Protein AF-A0A4Q2DD01-F1 (afdb_monomer)

Solvent-accessible surface area (backbone atoms only — not comparable to full-atom values): 15348 Å² total; per-residue (Å²): 136,82,86,77,83,77,82,81,76,70,82,73,80,75,72,51,70,68,59,48,51,51,52,50,53,61,71,66,49,63,94,51,50,35,62,52,23,42,52,48,49,70,69,46,59,32,83,89,56,56,48,60,62,42,48,53,54,48,53,51,27,34,36,56,33,57,64,43,78,53,99,66,84,53,74,87,39,23,71,58,52,42,50,53,47,61,70,26,44,53,68,68,44,51,51,53,45,68,67,40,94,73,63,63,84,46,41,66,51,43,50,56,46,38,30,54,51,42,50,50,50,50,54,50,49,51,58,49,58,75,68,49,74,50,73,68,54,50,52,49,52,53,50,54,57,52,56,76,68,56,73,50,74,67,59,49,50,51,32,58,75,68,41,28,9,85,74,79,73,53,65,84,36,52,59,89,71,48,85,82,66,93,58,66,94,85,62,79,79,74,89,64,77,84,76,83,64,83,80,77,62,73,74,50,55,66,54,54,52,51,51,53,51,52,59,52,58,76,73,50,55,73,69,58,47,54,52,51,53,52,53,56,53,53,63,59,55,66,71,71,65,82,79,81,84,86,86,88,79,90,135

Foldseek 3Di:
DDDDDDPPPPVPCPDDPVVVVVVVCVVPPPPCQLVVLVVVLQPAACPPHQLLVSVVSNVVSCCSNVLQVDPPCPPPNFVVSLVSVLVRYDVQLSVVQCPDPDRDDGNVSSSVSSNVSSVVVVVVVVVVVVVDDDPVRVVVVVVVVVVVLDDDPVRVVVCVVVCAESHPRDDNHYVVPDPPDDDPVPDDPPPDPPPPDPPPCPVVVVVVVVVVVVVVLVPDDPVVNVVVVVVVVVVVVVVVPPPPPPDDDDD

Nearest PDB structures (foldseek):
  8rb3-assembly1_A  TM=5.849E-01  e=1.507E-01  Mus musculus
  7r24-assembly1_A  TM=5.173E-01  e=4.917E-01  Rattus norvegicus

Radius of gyration: 37.55 Å; Cα contacts (8 Å, |Δi|>4): 124; chains: 1; bounding box: 100×78×84 Å

Organism: NCBI:txid2316362

Secondary structure (DSSP, 8-state):
-PPPPP----------HHHHHHHHHHHHS-TTHHHHHHHHHHH---TTS-HHHHHHHHHHHHHHTTS---SS--TTTHHHHHHHHHHHS-HHHHHHHHHSSS---SHHHHHHHHHHHHHHHHHHHHHHHHHSPPHHHHHHHHHHHHHHTS--HHHHHHHHHHT--TTTS-SS--TTS-S-----TT--------------THHHHHHHHHHHHHHHHTTS-HHHHHHHHHHHHHHHHTTTSTTS-S--S--

Mean predicted aligned error: 21.29 Å

pLDDT: mean 72.22, std 17.62, range [33.53, 95.44]

Structure (mmCIF, N/CA/C/O backbone):
data_AF-A0A4Q2DD01-F1
#
_entry.id   AF-A0A4Q2DD01-F1
#
loop_
_atom_site.group_PDB
_atom_site.id
_atom_site.type_symbol
_atom_site.label_atom_id
_atom_site.label_alt_id
_atom_site.label_comp_id
_atom_site.label_asym_id
_atom_site.label_entity_id
_atom_site.label_seq_id
_atom_site.pdbx_PDB_ins_code
_atom_site.Cartn_x
_atom_site.Cartn_y
_atom_site.Cartn_z
_atom_site.occupancy
_atom_site.B_iso_or_equiv
_atom_site.auth_seq_id
_atom_site.auth_comp_id
_atom_site.auth_asym_id
_atom_site.auth_atom_id
_atom_site.pdbx_PDB_model_num
ATOM 1 N N . MET A 1 1 ? 67.129 45.740 -13.744 1.00 40.12 1 MET A N 1
ATOM 2 C CA . MET A 1 1 ? 65.860 45.844 -14.494 1.00 40.12 1 MET A CA 1
ATOM 3 C C . MET A 1 1 ? 65.007 44.665 -14.067 1.00 40.12 1 MET A C 1
ATOM 5 O O . MET A 1 1 ? 65.544 43.572 -13.988 1.00 40.12 1 MET A O 1
ATOM 9 N N . LYS A 1 2 ? 63.773 44.909 -13.616 1.00 40.81 2 LYS A N 1
ATOM 10 C CA . LYS A 1 2 ? 62.852 43.861 -13.159 1.00 40.81 2 LYS A CA 1
ATOM 11 C C . LYS A 1 2 ? 62.022 43.438 -14.365 1.00 40.81 2 LYS A C 1
ATOM 13 O O . LYS A 1 2 ? 61.302 44.280 -14.897 1.00 40.81 2 LYS A O 1
ATOM 18 N N . ASP A 1 3 ? 62.143 42.186 -14.781 1.00 46.94 3 ASP A N 1
ATOM 19 C CA . ASP A 1 3 ? 61.326 41.640 -15.859 1.00 46.94 3 ASP A CA 1
ATOM 20 C C . ASP A 1 3 ? 59.901 41.422 -15.344 1.00 46.94 3 ASP A C 1
ATOM 22 O O . ASP A 1 3 ? 59.658 40.693 -14.380 1.00 46.94 3 ASP A O 1
ATOM 26 N N . VAL A 1 4 ? 58.962 42.143 -15.950 1.00 52.38 4 VAL A N 1
ATOM 27 C CA . VAL A 1 4 ? 57.526 42.030 -15.695 1.00 52.38 4 VAL A CA 1
ATOM 28 C C . VAL A 1 4 ? 57.018 40.800 -16.453 1.00 52.38 4 VAL A C 1
ATOM 30 O O . VAL A 1 4 ? 57.232 40.727 -17.664 1.00 52.38 4 VAL A O 1
ATOM 33 N N . PRO A 1 5 ? 56.331 39.843 -15.803 1.00 53.94 5 PRO A N 1
ATOM 34 C CA . PRO A 1 5 ? 55.700 38.748 -16.516 1.00 53.94 5 PRO A CA 1
ATOM 35 C C . PRO A 1 5 ? 54.449 39.277 -17.218 1.00 53.94 5 PRO A C 1
ATOM 37 O O . PRO A 1 5 ? 53.513 39.765 -16.583 1.00 53.94 5 PRO A O 1
ATOM 40 N N . THR A 1 6 ? 54.440 39.200 -18.544 1.00 50.59 6 THR A N 1
ATOM 41 C CA . THR A 1 6 ? 53.264 39.462 -19.372 1.00 50.59 6 THR A CA 1
ATOM 42 C C . THR A 1 6 ? 52.179 38.422 -19.075 1.00 50.59 6 THR A C 1
ATOM 44 O O . THR A 1 6 ? 52.446 37.220 -19.165 1.00 50.59 6 THR A O 1
ATOM 47 N N . PRO A 1 7 ? 50.938 38.829 -18.751 1.00 49.53 7 PRO A N 1
ATOM 48 C CA . PRO A 1 7 ? 49.828 37.896 -18.698 1.00 49.53 7 PRO A CA 1
ATOM 49 C C . PRO A 1 7 ? 49.485 37.493 -20.134 1.00 49.53 7 PRO A C 1
ATOM 51 O O . PRO A 1 7 ? 49.027 38.307 -20.933 1.00 49.53 7 PRO A O 1
ATOM 54 N N . SER A 1 8 ? 49.737 36.229 -20.470 1.00 50.31 8 SER A N 1
ATOM 55 C CA . SER A 1 8 ? 49.194 35.602 -21.672 1.00 50.31 8 SER A CA 1
ATOM 56 C C . SER A 1 8 ? 47.677 35.509 -21.514 1.00 50.31 8 SER A C 1
ATOM 58 O O . SER A 1 8 ? 47.144 34.552 -20.951 1.00 50.31 8 SER A O 1
ATOM 60 N N . THR A 1 9 ? 46.966 36.537 -21.970 1.00 52.41 9 THR A N 1
ATOM 61 C CA . THR A 1 9 ? 45.523 36.500 -22.213 1.00 52.41 9 THR A CA 1
ATOM 62 C C . THR A 1 9 ? 45.280 35.657 -23.460 1.00 52.41 9 THR A C 1
ATOM 64 O O . THR A 1 9 ? 44.975 36.151 -24.542 1.00 52.41 9 THR A O 1
ATOM 67 N N . GLY A 1 10 ? 45.441 34.342 -23.314 1.00 51.84 10 GLY A N 1
ATOM 68 C CA . GLY A 1 10 ? 44.790 33.400 -24.208 1.00 51.84 10 GLY A CA 1
ATOM 69 C C . GLY A 1 10 ? 43.291 33.560 -24.003 1.00 51.84 10 GLY A C 1
ATOM 70 O O . GLY A 1 10 ? 42.765 33.127 -22.978 1.00 51.84 10 GLY A O 1
ATOM 71 N N . THR A 1 11 ? 42.618 34.234 -24.935 1.00 49.59 11 THR A N 1
ATOM 72 C CA . THR A 1 11 ? 41.157 34.316 -24.990 1.00 49.59 11 THR A CA 1
ATOM 73 C C . THR A 1 11 ? 40.627 32.896 -25.125 1.00 49.59 11 THR A C 1
ATOM 75 O O . THR A 1 11 ? 40.602 32.321 -26.210 1.00 49.59 11 THR A O 1
ATOM 78 N N . LYS A 1 12 ? 40.309 32.285 -23.986 1.00 64.50 12 LYS A N 1
ATOM 79 C CA . LYS A 1 12 ? 39.751 30.945 -23.926 1.00 64.50 12 LYS A CA 1
ATOM 80 C C . LYS A 1 12 ? 38.317 31.076 -24.417 1.00 64.50 12 LYS A C 1
ATOM 82 O O . LYS A 1 12 ? 37.496 31.706 -23.758 1.00 64.50 12 LYS A O 1
ATOM 87 N N . ASP A 1 13 ? 38.069 30.580 -25.619 1.00 66.06 13 ASP A N 1
ATOM 88 C CA . ASP A 1 13 ? 36.726 30.460 -26.164 1.00 66.06 13 ASP A CA 1
ATOM 89 C C . ASP A 1 13 ? 35.975 29.429 -25.314 1.00 66.06 13 ASP A C 1
ATOM 91 O O . ASP A 1 13 ? 36.239 28.228 -25.378 1.00 66.06 13 ASP A O 1
ATOM 95 N N . TRP A 1 14 ? 35.113 29.919 -24.423 1.00 60.78 14 TRP A N 1
ATOM 96 C CA . TRP A 1 14 ? 34.296 29.086 -23.540 1.00 60.78 14 TRP A CA 1
ATOM 97 C C . TRP A 1 14 ? 33.064 28.516 -24.261 1.00 60.78 14 TRP A C 1
ATOM 99 O O . TRP A 1 14 ? 32.247 27.846 -23.628 1.00 60.78 14 TRP A O 1
ATOM 109 N N . GLY A 1 15 ? 32.957 28.729 -25.579 1.00 77.50 15 GLY A N 1
ATOM 110 C CA . GLY A 1 15 ? 31.794 28.369 -26.374 1.00 77.50 15 GLY A CA 1
ATOM 111 C C . GLY A 1 15 ? 30.595 29.264 -26.072 1.00 77.50 15 GLY A C 1
ATOM 112 O O . GLY A 1 15 ? 30.681 30.256 -25.342 1.00 77.50 15 GLY A O 1
ATOM 113 N N . THR A 1 16 ? 29.446 28.909 -26.643 1.00 86.06 16 THR A N 1
ATOM 114 C CA . THR A 1 16 ? 28.179 29.561 -26.299 1.00 86.06 16 THR A CA 1
ATOM 115 C C . THR A 1 16 ? 27.610 29.000 -24.999 1.00 86.06 16 THR A C 1
ATOM 117 O O . THR A 1 16 ? 27.887 27.866 -24.605 1.00 86.06 16 THR A O 1
ATOM 120 N N . PHE A 1 17 ? 26.783 29.799 -24.323 1.00 79.25 17 PHE A N 1
ATOM 121 C CA . PHE A 1 17 ? 26.063 29.366 -23.125 1.00 79.25 17 PHE A CA 1
ATOM 122 C C . PHE A 1 17 ? 25.233 28.094 -23.377 1.00 79.25 17 PHE A C 1
ATOM 124 O O . PHE A 1 17 ? 25.190 27.215 -22.520 1.00 79.25 17 PHE A O 1
ATOM 131 N N . ASP A 1 18 ? 24.666 27.950 -24.577 1.00 83.75 18 ASP A N 1
ATOM 132 C CA . ASP A 1 18 ? 23.908 26.762 -24.983 1.00 83.75 18 ASP A CA 1
ATOM 133 C C . ASP A 1 18 ? 24.785 25.500 -25.035 1.00 83.75 18 ASP A C 1
ATOM 135 O O . ASP A 1 18 ? 24.385 24.446 -24.541 1.00 83.75 18 ASP A O 1
ATOM 139 N N . ASP A 1 19 ? 26.018 25.606 -25.544 1.00 84.44 19 ASP A N 1
ATOM 140 C CA . ASP A 1 19 ? 26.980 24.496 -25.549 1.00 84.44 19 ASP A CA 1
ATOM 141 C C . ASP A 1 19 ? 27.422 24.114 -24.131 1.00 84.44 19 ASP A C 1
ATOM 143 O O . ASP A 1 19 ? 27.645 22.936 -23.838 1.00 84.44 19 ASP A O 1
ATOM 147 N N . PHE A 1 20 ? 27.556 25.101 -23.241 1.00 84.38 20 PHE A N 1
ATOM 148 C CA . PHE A 1 20 ? 27.842 24.859 -21.830 1.00 84.38 20 PHE A CA 1
ATOM 149 C C . PHE A 1 20 ? 26.680 24.136 -21.142 1.00 84.38 20 PHE A C 1
ATOM 151 O O . PHE A 1 20 ? 26.910 23.116 -20.493 1.00 84.38 20 PHE A O 1
ATOM 158 N N . MET A 1 21 ? 25.444 24.610 -21.322 1.00 86.06 21 MET A N 1
ATOM 159 C CA . MET A 1 21 ? 24.252 23.979 -20.748 1.00 86.06 21 MET A CA 1
ATOM 160 C C . MET A 1 21 ? 24.063 22.555 -21.268 1.00 86.06 21 MET A C 1
ATOM 162 O O . MET A 1 21 ? 23.814 21.652 -20.475 1.00 86.06 21 MET A O 1
ATOM 166 N N . LYS A 1 22 ? 24.292 22.315 -22.563 1.00 86.31 22 LYS A N 1
ATOM 167 C CA . LYS A 1 22 ? 24.240 20.971 -23.146 1.00 86.31 22 LYS A CA 1
ATOM 168 C C . LYS A 1 22 ? 25.289 20.031 -22.545 1.00 86.31 22 LYS A C 1
ATOM 170 O O . LYS A 1 22 ? 24.965 18.902 -22.189 1.00 86.31 22 LYS A O 1
ATOM 175 N N . LYS A 1 23 ? 26.534 20.495 -22.383 1.00 82.12 23 LYS A N 1
ATOM 176 C CA . LYS A 1 23 ? 27.602 19.718 -21.725 1.00 82.12 23 LYS A CA 1
ATOM 177 C C . LYS A 1 23 ? 27.298 19.453 -20.254 1.00 82.12 23 LYS A C 1
ATOM 179 O O . LYS A 1 23 ? 27.638 18.389 -19.751 1.00 82.12 23 LYS A O 1
ATOM 184 N N . LEU A 1 24 ? 26.680 20.411 -19.567 1.00 83.06 24 LEU A N 1
ATOM 185 C CA . LEU A 1 24 ? 26.274 20.267 -18.174 1.00 83.06 24 LEU A CA 1
ATOM 186 C C . LEU A 1 24 ? 25.142 19.241 -18.045 1.00 83.06 24 LEU A C 1
ATOM 188 O O . LEU A 1 24 ? 25.241 18.331 -17.231 1.00 83.06 24 LEU A O 1
ATOM 192 N N . GLU A 1 25 ? 24.116 19.309 -18.891 1.00 81.94 25 GLU A N 1
ATOM 193 C CA . GLU A 1 25 ? 23.055 18.297 -18.938 1.00 81.94 25 GLU A CA 1
ATOM 194 C C . GLU A 1 25 ? 23.600 16.905 -19.280 1.00 81.94 25 GLU A C 1
ATOM 196 O O . GLU A 1 25 ? 23.230 15.929 -18.635 1.00 81.94 25 GLU A O 1
ATOM 201 N N . GLU A 1 26 ? 24.515 16.791 -20.245 1.00 79.81 26 GLU A N 1
ATOM 202 C CA . GLU A 1 26 ? 25.168 15.520 -20.583 1.00 79.81 26 GLU A CA 1
ATOM 203 C C . GLU A 1 26 ? 26.039 14.978 -19.439 1.00 79.81 26 GLU A C 1
ATOM 205 O O . GLU A 1 26 ? 26.023 13.775 -19.191 1.00 79.81 26 GLU A O 1
ATOM 210 N N . ALA A 1 27 ? 26.760 15.838 -18.714 1.00 77.50 27 ALA A N 1
ATOM 211 C CA . ALA A 1 27 ? 27.616 15.434 -17.597 1.00 77.50 27 ALA A CA 1
ATOM 212 C C . ALA A 1 27 ? 26.830 14.992 -16.351 1.00 77.50 27 ALA A C 1
ATOM 214 O O . ALA A 1 27 ? 27.330 14.177 -15.576 1.00 77.50 27 ALA A O 1
ATOM 215 N N . TYR A 1 28 ? 25.621 15.528 -16.153 1.00 71.62 28 TYR A N 1
ATOM 216 C CA . TYR A 1 28 ? 24.753 15.206 -15.014 1.00 71.62 28 TYR A CA 1
ATOM 217 C C . TYR A 1 28 ? 23.616 14.235 -15.354 1.00 71.62 28 TYR A C 1
ATOM 219 O O . TYR A 1 28 ? 22.850 13.873 -14.458 1.00 71.62 28 TYR A O 1
ATOM 227 N N . LYS A 1 29 ? 23.505 13.765 -16.605 1.00 70.56 29 LYS A N 1
ATOM 228 C CA . LYS A 1 29 ? 22.617 12.646 -16.938 1.00 70.56 29 LYS A CA 1
ATOM 229 C C . LYS A 1 29 ? 23.031 11.432 -16.104 1.00 70.56 29 LYS A C 1
ATOM 231 O O . LYS A 1 29 ? 24.180 10.995 -16.213 1.00 70.56 29 LYS A O 1
ATOM 236 N N . PRO A 1 30 ? 22.134 10.851 -15.288 1.00 64.31 30 PRO A N 1
ATOM 237 C CA . PRO A 1 30 ? 22.427 9.589 -14.637 1.00 64.31 30 PRO A CA 1
ATOM 238 C C . PRO A 1 30 ? 22.690 8.574 -15.749 1.00 64.31 30 PRO A C 1
ATOM 240 O O . PRO A 1 30 ? 21.801 8.298 -16.551 1.00 64.31 30 PRO A O 1
ATOM 243 N N . GLY A 1 31 ? 23.909 8.033 -15.820 1.00 67.81 31 GLY A N 1
ATOM 244 C CA . GLY A 1 31 ? 24.330 7.132 -16.903 1.00 67.81 31 GLY A CA 1
ATOM 245 C C . GLY A 1 31 ? 23.475 5.869 -17.047 1.00 67.81 31 GLY A C 1
ATOM 246 O O . GLY A 1 31 ? 23.653 5.122 -18.002 1.00 67.81 31 GLY A O 1
ATOM 247 N N . ASN A 1 32 ? 22.549 5.634 -16.112 1.00 73.94 32 ASN A N 1
ATOM 248 C CA . ASN A 1 32 ? 21.573 4.566 -16.175 1.00 73.94 32 ASN A CA 1
ATOM 249 C C . ASN A 1 32 ? 20.263 4.923 -15.440 1.00 73.94 32 ASN A C 1
ATOM 251 O O . ASN A 1 32 ? 19.858 4.248 -14.490 1.00 73.94 32 ASN A O 1
ATOM 255 N N . GLU A 1 33 ? 19.641 6.050 -15.801 1.00 78.38 33 GLU A N 1
ATOM 256 C CA . GLU A 1 33 ? 18.373 6.496 -15.197 1.00 78.38 33 GLU A CA 1
ATOM 257 C C . GLU A 1 33 ? 17.265 5.440 -15.346 1.00 78.38 33 GLU A C 1
ATOM 259 O O . GLU A 1 33 ? 16.546 5.168 -14.384 1.00 78.38 33 GLU A O 1
ATOM 264 N N . GLU A 1 34 ? 17.200 4.773 -16.502 1.00 81.12 34 GLU A N 1
ATOM 265 C CA . GLU A 1 34 ? 16.206 3.734 -16.787 1.00 81.12 34 GLU A CA 1
ATOM 266 C C . GLU A 1 34 ? 16.357 2.516 -15.864 1.00 81.12 34 GLU A C 1
ATOM 268 O O . GLU A 1 34 ? 15.382 2.136 -15.206 1.00 81.12 34 GLU A O 1
ATOM 273 N N . ASP A 1 35 ? 17.562 1.942 -15.727 1.00 80.81 35 ASP A N 1
ATOM 274 C CA . ASP A 1 35 ? 17.761 0.801 -14.821 1.00 80.81 35 ASP A CA 1
ATOM 275 C C . ASP A 1 35 ? 17.649 1.218 -13.353 1.00 80.81 35 ASP A C 1
ATOM 277 O O . ASP A 1 35 ? 17.184 0.439 -12.518 1.00 80.81 35 ASP A O 1
ATOM 281 N N . THR A 1 36 ? 18.014 2.459 -13.017 1.00 85.25 36 THR A N 1
ATOM 282 C CA . THR A 1 36 ? 17.829 2.991 -11.660 1.00 85.25 36 THR A CA 1
ATOM 283 C C . THR A 1 36 ? 16.344 3.067 -11.314 1.00 85.25 36 THR A C 1
ATOM 285 O O . THR A 1 36 ? 15.933 2.620 -10.241 1.00 85.25 36 THR A O 1
ATOM 288 N N . SER A 1 37 ? 15.515 3.592 -12.215 1.00 84.94 37 SER A N 1
ATOM 289 C CA . SER A 1 37 ? 14.063 3.628 -12.032 1.00 84.94 37 SER A CA 1
ATOM 290 C C . SER A 1 37 ? 13.436 2.239 -12.080 1.00 84.94 37 SER A C 1
ATOM 292 O O . SER A 1 37 ? 12.498 1.965 -11.330 1.00 84.94 37 SER A O 1
ATOM 294 N N . LEU A 1 38 ? 13.981 1.314 -12.873 1.00 85.50 38 LEU A N 1
ATOM 295 C CA . LEU A 1 38 ? 13.553 -0.081 -12.856 1.00 85.50 38 LEU A CA 1
ATOM 296 C C . LEU A 1 38 ? 13.834 -0.733 -11.495 1.00 85.50 38 LEU A C 1
ATOM 298 O O . LEU A 1 38 ? 12.952 -1.390 -10.939 1.00 85.50 38 LEU A O 1
ATOM 302 N N . ALA A 1 39 ? 15.024 -0.515 -10.932 1.00 87.12 39 ALA A N 1
ATOM 303 C CA . ALA A 1 39 ? 15.397 -1.009 -9.611 1.00 87.12 39 ALA A CA 1
ATOM 304 C C . ALA A 1 39 ? 14.504 -0.408 -8.513 1.00 87.12 39 ALA A C 1
ATOM 306 O O . ALA A 1 39 ? 13.997 -1.140 -7.659 1.00 87.12 39 ALA A O 1
ATOM 307 N N . LYS A 1 40 ? 14.224 0.902 -8.574 1.00 89.62 40 LYS A N 1
ATOM 308 C CA . LYS A 1 40 ? 13.270 1.565 -7.669 1.00 89.62 40 LYS A CA 1
ATOM 309 C C . LYS A 1 40 ? 11.872 0.966 -7.786 1.00 89.62 40 LYS A C 1
ATOM 311 O O . LYS A 1 40 ? 11.262 0.655 -6.765 1.00 89.62 40 LYS A O 1
ATOM 316 N N . LEU A 1 41 ? 11.381 0.737 -9.005 1.00 89.75 41 LEU A N 1
ATOM 317 C CA . LEU A 1 41 ? 10.078 0.115 -9.252 1.00 89.75 41 LEU A CA 1
ATOM 318 C C . LEU A 1 41 ? 9.991 -1.309 -8.678 1.00 89.75 41 LEU A C 1
ATOM 320 O O . LEU A 1 41 ? 8.925 -1.725 -8.228 1.00 89.75 41 LEU A O 1
ATOM 324 N N . GLU A 1 42 ? 11.087 -2.070 -8.684 1.00 88.81 42 GLU A N 1
ATOM 325 C CA . GLU A 1 42 ? 11.134 -3.419 -8.104 1.00 88.81 42 GLU A CA 1
ATOM 326 C C . GLU A 1 42 ? 11.162 -3.436 -6.576 1.00 88.81 42 GLU A C 1
ATOM 328 O O . GLU A 1 42 ? 10.597 -4.347 -5.961 1.00 88.81 42 GLU A O 1
ATOM 333 N N . GLN A 1 43 ? 11.809 -2.441 -5.972 1.00 91.38 43 GLN A N 1
ATOM 334 C CA . GLN A 1 43 ? 11.897 -2.286 -4.522 1.00 91.38 43 GLN A CA 1
ATOM 335 C C . GLN A 1 43 ? 10.655 -1.616 -3.928 1.00 91.38 43 GLN A C 1
ATOM 337 O O . GLN A 1 43 ? 10.374 -1.790 -2.741 1.00 91.38 43 GLN A O 1
ATOM 342 N N . LEU A 1 44 ? 9.891 -0.879 -4.738 1.00 91.75 44 LEU A N 1
ATOM 343 C CA . LEU A 1 44 ? 8.689 -0.186 -4.302 1.00 91.75 44 LEU A CA 1
ATOM 344 C C . LEU A 1 44 ? 7.671 -1.181 -3.724 1.00 91.75 44 LEU A C 1
ATOM 346 O O . LEU A 1 44 ? 7.348 -2.204 -4.328 1.00 91.75 44 LEU A O 1
ATOM 350 N N . GLN A 1 45 ? 7.137 -0.866 -2.547 1.00 93.19 45 GLN A N 1
ATOM 351 C CA . GLN A 1 45 ? 6.082 -1.627 -1.881 1.00 93.19 45 GLN A CA 1
ATOM 352 C C . GLN A 1 45 ? 5.027 -0.652 -1.361 1.00 93.19 45 GLN A C 1
ATOM 354 O O . GLN A 1 45 ? 5.365 0.437 -0.902 1.00 93.19 45 GLN A O 1
ATOM 359 N N . GLN A 1 46 ? 3.752 -1.048 -1.382 1.00 91.94 46 GLN A N 1
ATOM 360 C CA . GLN A 1 46 ? 2.667 -0.199 -0.879 1.00 91.94 46 GLN A CA 1
ATOM 361 C C . GLN A 1 46 ? 2.840 0.123 0.615 1.00 91.94 46 GLN A C 1
ATOM 363 O O . GLN A 1 46 ? 2.524 1.226 1.054 1.00 91.94 46 GLN A O 1
ATOM 368 N N . GLY A 1 47 ? 3.356 -0.822 1.410 1.00 90.50 47 GLY A N 1
ATOM 369 C CA . GLY A 1 47 ? 3.597 -0.609 2.838 1.00 90.50 47 GLY A CA 1
ATOM 370 C C . GLY A 1 47 ? 2.328 -0.157 3.566 1.00 90.50 47 GLY A C 1
ATOM 371 O O . GLY A 1 47 ? 1.304 -0.834 3.495 1.00 90.50 47 GLY A O 1
ATOM 372 N N . ASN A 1 48 ? 2.390 0.994 4.236 1.00 87.81 48 ASN A N 1
ATOM 373 C CA . ASN A 1 48 ? 1.249 1.606 4.927 1.00 87.81 48 ASN A CA 1
ATOM 374 C C . ASN A 1 48 ? 0.510 2.666 4.093 1.00 87.81 48 ASN A C 1
ATOM 376 O O . ASN A 1 48 ? -0.520 3.154 4.548 1.00 87.81 48 ASN A O 1
ATOM 380 N N . LEU A 1 49 ? 0.992 2.993 2.893 1.00 90.50 49 LEU A N 1
ATOM 381 C CA . LEU A 1 49 ? 0.397 4.021 2.035 1.00 90.50 49 LEU A CA 1
ATOM 382 C C . LEU A 1 49 ? -0.971 3.585 1.490 1.00 90.50 49 LEU A C 1
ATOM 384 O O . LEU A 1 49 ? -1.262 2.377 1.383 1.00 90.50 49 LEU A O 1
ATOM 388 N N . ARG A 1 50 ? -1.793 4.571 1.102 1.00 92.62 50 ARG A N 1
ATOM 389 C CA . ARG A 1 50 ? -2.977 4.305 0.273 1.00 92.62 50 ARG A CA 1
ATOM 390 C C . ARG A 1 50 ? -2.546 3.832 -1.110 1.00 92.62 50 ARG A C 1
ATOM 392 O O . ARG A 1 50 ? -1.475 4.184 -1.611 1.00 92.62 50 ARG A O 1
ATOM 399 N N . ALA A 1 51 ? -3.392 3.029 -1.747 1.00 92.69 51 ALA A N 1
ATOM 400 C CA . ALA A 1 51 ? -3.144 2.536 -3.095 1.00 92.69 51 ALA A CA 1
ATOM 401 C C . ALA A 1 51 ? -2.961 3.692 -4.091 1.00 92.69 51 ALA A C 1
ATOM 403 O O . ALA A 1 51 ? -2.091 3.603 -4.949 1.00 92.69 51 ALA A O 1
ATOM 404 N N . SER A 1 52 ? -3.705 4.793 -3.953 1.00 93.25 52 SER A N 1
ATOM 405 C CA . SER A 1 52 ? -3.588 5.979 -4.816 1.00 93.25 52 SER A CA 1
ATOM 406 C C . SER A 1 52 ? -2.196 6.623 -4.769 1.00 93.25 52 SER A C 1
ATOM 408 O O . SER A 1 52 ? -1.594 6.878 -5.815 1.00 93.25 52 SER A O 1
ATOM 410 N N . GLU A 1 53 ? -1.647 6.831 -3.574 1.00 93.06 53 GLU A N 1
ATOM 411 C CA . GLU A 1 53 ? -0.314 7.411 -3.366 1.00 93.06 53 GLU A CA 1
ATOM 412 C C . GLU A 1 53 ? 0.772 6.497 -3.938 1.00 93.06 53 GLU A C 1
ATOM 414 O O . GLU A 1 53 ? 1.597 6.916 -4.752 1.00 93.06 53 GLU A O 1
ATOM 419 N N . PHE A 1 54 ? 0.710 5.213 -3.580 1.00 94.38 54 PHE A N 1
ATOM 420 C CA . PHE A 1 54 ? 1.634 4.194 -4.066 1.00 94.38 54 PHE A CA 1
ATOM 421 C C . PHE A 1 54 ? 1.585 4.031 -5.595 1.00 94.38 54 PHE A C 1
ATOM 423 O O . PHE A 1 54 ? 2.613 3.859 -6.249 1.00 94.38 54 PHE A O 1
ATOM 430 N N . LEU A 1 55 ? 0.400 4.085 -6.201 1.00 92.81 55 LEU A N 1
ATOM 431 C CA . LEU A 1 55 ? 0.253 3.960 -7.651 1.00 92.81 55 LEU A CA 1
ATOM 432 C C . LEU A 1 55 ? 0.764 5.194 -8.388 1.00 92.81 55 LEU A C 1
ATOM 434 O O . LEU A 1 55 ? 1.230 5.075 -9.520 1.00 92.81 55 LEU A O 1
ATOM 438 N N . THR A 1 56 ? 0.713 6.366 -7.757 1.00 91.56 56 THR A N 1
ATOM 439 C CA . THR A 1 56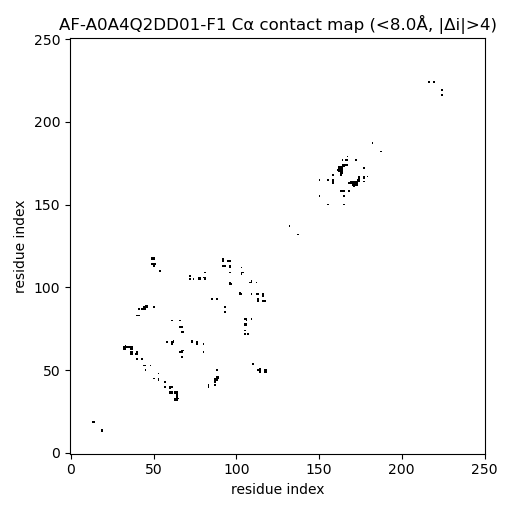 ? 1.260 7.597 -8.333 1.00 91.56 56 THR A CA 1
ATOM 440 C C . THR A 1 56 ? 2.779 7.498 -8.468 1.00 91.56 56 THR A C 1
ATOM 442 O O . THR A 1 56 ? 3.312 7.765 -9.547 1.00 91.56 56 THR A O 1
ATOM 445 N N . THR A 1 57 ? 3.470 7.021 -7.428 1.00 90.94 57 THR A N 1
ATOM 446 C CA . THR A 1 57 ? 4.921 6.778 -7.478 1.00 90.94 57 THR A CA 1
ATOM 447 C C . THR A 1 57 ? 5.270 5.612 -8.403 1.00 90.94 57 THR A C 1
ATOM 449 O O . THR A 1 57 ? 6.159 5.742 -9.240 1.00 90.94 57 THR A O 1
ATOM 452 N N . SER A 1 58 ? 4.505 4.516 -8.359 1.00 90.00 58 SER A N 1
ATOM 453 C CA . SER A 1 58 ? 4.685 3.369 -9.266 1.00 90.00 58 SER A CA 1
ATOM 454 C C . SER A 1 58 ? 4.596 3.770 -10.740 1.00 90.00 58 SER A C 1
ATOM 456 O O . SER A 1 58 ? 5.393 3.319 -11.557 1.00 90.00 58 SER A O 1
ATOM 458 N N . ARG A 1 59 ? 3.624 4.620 -11.099 1.00 90.69 59 ARG A N 1
ATOM 459 C CA . ARG A 1 59 ? 3.451 5.122 -12.470 1.00 90.69 59 ARG A CA 1
ATOM 460 C C . ARG A 1 59 ? 4.605 6.013 -12.906 1.00 90.69 59 ARG A C 1
ATOM 462 O O . ARG A 1 59 ? 4.981 5.961 -14.072 1.00 90.69 59 ARG A O 1
ATOM 469 N N . LEU A 1 60 ? 5.129 6.836 -12.001 1.00 90.06 60 LEU A N 1
ATOM 470 C CA . LEU A 1 60 ? 6.267 7.703 -12.289 1.00 90.06 60 LEU A CA 1
ATOM 471 C C . LEU A 1 60 ? 7.512 6.869 -12.619 1.00 90.06 60 LEU A C 1
ATOM 473 O O . LEU A 1 60 ? 8.070 7.022 -13.701 1.00 90.06 60 LEU A O 1
ATOM 477 N N . GLU A 1 61 ? 7.864 5.921 -11.753 1.00 89.44 61 GLU A N 1
ATOM 478 C CA . GLU A 1 61 ? 9.036 5.057 -11.950 1.00 89.44 61 GLU A CA 1
ATOM 479 C C . GLU A 1 61 ? 8.864 4.119 -13.159 1.00 89.44 61 GLU A C 1
ATOM 481 O O . GLU A 1 61 ? 9.804 3.874 -13.914 1.00 89.44 61 GLU A O 1
ATOM 486 N N . ALA A 1 62 ? 7.643 3.637 -13.423 1.00 88.00 62 ALA A N 1
ATOM 487 C CA . ALA A 1 62 ? 7.345 2.867 -14.633 1.00 88.00 62 ALA A CA 1
ATOM 488 C C . ALA A 1 62 ? 7.553 3.681 -15.924 1.00 88.00 62 ALA A C 1
ATOM 490 O O . ALA A 1 62 ? 7.948 3.115 -16.940 1.00 88.00 62 ALA A O 1
ATOM 491 N N . ARG A 1 63 ? 7.310 4.998 -15.899 1.00 87.19 63 ARG A N 1
ATOM 492 C CA . ARG A 1 63 ? 7.597 5.884 -17.040 1.00 87.19 63 ARG A CA 1
ATOM 493 C C . ARG A 1 63 ? 9.085 6.161 -17.181 1.00 87.19 63 ARG A C 1
ATOM 495 O O . ARG A 1 63 ? 9.598 6.096 -18.289 1.00 87.19 63 ARG A O 1
ATOM 502 N N . GLN A 1 64 ? 9.763 6.445 -16.072 1.00 86.38 64 GLN A N 1
ATOM 503 C CA . GLN A 1 64 ? 11.201 6.736 -16.068 1.00 86.38 64 GLN A CA 1
ATOM 504 C C . GLN A 1 64 ? 12.048 5.521 -16.466 1.00 86.38 64 GLN A C 1
ATOM 506 O O . GLN A 1 64 ? 13.076 5.680 -17.104 1.00 86.38 64 GLN A O 1
ATOM 511 N N . SER A 1 65 ? 11.579 4.307 -16.171 1.00 85.38 65 SER A N 1
ATOM 512 C CA . SER A 1 65 ? 12.197 3.054 -16.638 1.00 85.38 65 SER A CA 1
ATOM 513 C C . SER A 1 65 ? 11.867 2.686 -18.090 1.00 85.38 65 SER A C 1
ATOM 515 O O . SER A 1 65 ? 12.211 1.595 -18.535 1.00 85.38 65 SER A O 1
ATOM 517 N N . GLY A 1 66 ? 11.113 3.518 -18.816 1.00 83.19 66 GLY A N 1
ATOM 518 C CA . GLY A 1 66 ? 10.692 3.237 -20.192 1.00 83.19 66 GLY A CA 1
ATOM 519 C C . GLY A 1 66 ? 9.639 2.128 -20.338 1.00 83.19 66 GLY A C 1
ATOM 520 O O . GLY A 1 66 ? 9.115 1.931 -21.433 1.00 83.19 66 GLY A O 1
ATOM 521 N N . LEU A 1 67 ? 9.263 1.434 -19.252 1.00 82.81 67 LEU A N 1
ATOM 522 C CA . LEU A 1 67 ? 8.262 0.359 -19.274 1.00 82.81 67 LEU A CA 1
ATOM 523 C C . LEU A 1 67 ? 6.844 0.854 -19.576 1.00 82.81 67 LEU A C 1
ATOM 525 O O . LEU A 1 67 ? 6.019 0.069 -20.044 1.00 82.81 67 LEU A O 1
ATOM 529 N N . LEU A 1 68 ? 6.564 2.122 -19.282 1.00 82.06 68 LEU A N 1
ATOM 530 C CA . LEU A 1 68 ? 5.305 2.793 -19.577 1.00 82.06 68 LEU A CA 1
ATOM 531 C C . LEU A 1 68 ? 5.579 3.982 -20.503 1.00 82.06 68 LEU A C 1
ATOM 533 O O . LEU A 1 68 ? 5.840 5.090 -20.034 1.00 82.06 68 LEU A O 1
ATOM 537 N N . THR A 1 69 ? 5.531 3.757 -21.815 1.00 68.62 69 THR A N 1
ATOM 538 C CA . THR A 1 69 ? 5.991 4.732 -22.814 1.00 68.62 69 THR A CA 1
ATOM 539 C C . THR A 1 69 ? 4.876 5.685 -23.276 1.00 68.62 69 THR A C 1
ATOM 541 O O . THR A 1 69 ? 5.159 6.754 -23.815 1.00 68.62 69 THR A O 1
ATOM 544 N N . SER A 1 70 ? 3.596 5.377 -23.014 1.00 59.56 70 SER A N 1
ATOM 545 C CA . SER A 1 70 ? 2.462 6.264 -23.335 1.00 59.56 70 SER A CA 1
ATOM 546 C C . SER A 1 70 ? 1.392 6.341 -22.240 1.00 59.56 70 SER A C 1
ATOM 548 O O . SER A 1 70 ? 1.186 5.420 -21.451 1.00 59.56 70 SER A O 1
ATOM 550 N N . ARG A 1 71 ? 0.650 7.461 -22.225 1.00 54.09 71 ARG A N 1
ATOM 551 C CA . ARG A 1 71 ? -0.581 7.653 -21.432 1.00 54.09 71 ARG A CA 1
ATOM 552 C C . ARG A 1 71 ? -1.727 6.756 -21.920 1.00 54.09 71 ARG A C 1
ATOM 554 O O . ARG A 1 71 ? -2.695 6.569 -21.192 1.00 54.09 71 ARG A O 1
ATOM 561 N N . THR A 1 72 ? -1.626 6.224 -23.138 1.00 47.81 72 THR A N 1
ATOM 562 C CA . THR A 1 72 ? -2.654 5.402 -23.782 1.00 47.81 72 THR A CA 1
ATOM 563 C C . THR A 1 72 ? -2.103 4.017 -24.113 1.00 47.81 72 THR A C 1
ATOM 565 O O . THR A 1 72 ? -1.257 3.901 -24.994 1.00 47.81 72 THR A O 1
ATOM 568 N N . LEU A 1 73 ? -2.624 3.002 -23.411 1.00 52.69 73 LEU A N 1
ATOM 569 C CA . LEU A 1 73 ? -2.601 1.569 -23.754 1.00 52.69 73 LEU A CA 1
ATOM 570 C C . LEU A 1 73 ? -1.296 1.072 -24.388 1.00 52.69 73 LEU A C 1
ATOM 572 O O . LEU A 1 73 ? -1.260 0.652 -25.543 1.00 52.69 73 LEU A O 1
ATOM 576 N N . ASP A 1 74 ? -0.229 1.072 -23.598 1.00 53.12 74 ASP A N 1
ATOM 577 C CA . ASP A 1 74 ? 1.025 0.444 -23.989 1.00 53.12 74 ASP A CA 1
ATOM 578 C C . ASP A 1 74 ? 0.943 -1.074 -23.757 1.00 53.12 74 ASP A C 1
ATOM 580 O O . ASP A 1 74 ? 1.263 -1.610 -22.695 1.00 53.12 74 ASP A O 1
ATOM 584 N N . THR A 1 75 ? 0.409 -1.784 -24.750 1.00 54.91 75 THR A N 1
ATOM 585 C CA . THR A 1 75 ? 0.016 -3.198 -24.610 1.00 54.91 75 THR A CA 1
ATOM 586 C C . THR A 1 75 ? 1.221 -4.146 -24.509 1.00 54.91 75 THR A C 1
ATOM 588 O O . THR A 1 75 ? 1.064 -5.310 -24.135 1.00 54.91 75 THR A O 1
ATOM 591 N N . GLY A 1 76 ? 2.434 -3.675 -24.827 1.00 65.38 76 GLY A N 1
ATOM 592 C CA . GLY A 1 76 ? 3.644 -4.503 -24.852 1.00 65.38 76 GLY A CA 1
ATOM 593 C C . GLY A 1 76 ? 4.107 -4.952 -23.462 1.00 65.38 76 GLY A C 1
ATOM 594 O O . GLY A 1 76 ? 4.455 -6.119 -23.265 1.00 65.38 76 GLY A O 1
ATOM 595 N N . ASN A 1 77 ? 4.044 -4.052 -22.475 1.00 82.62 77 ASN A N 1
ATOM 596 C CA . ASN A 1 77 ? 4.614 -4.273 -21.140 1.00 82.62 77 ASN A CA 1
ATOM 597 C C . ASN A 1 77 ? 3.573 -4.446 -20.027 1.00 82.62 77 ASN A C 1
ATOM 599 O O . ASN A 1 77 ? 3.938 -4.804 -18.902 1.00 82.62 77 ASN A O 1
ATOM 603 N N . ASP A 1 78 ? 2.281 -4.298 -20.334 1.00 84.38 78 ASP A N 1
ATOM 604 C CA . ASP A 1 78 ? 1.169 -4.428 -19.383 1.00 84.38 78 ASP A CA 1
ATOM 605 C C . ASP A 1 78 ? 1.277 -5.680 -18.509 1.00 84.38 78 ASP A C 1
ATOM 607 O O . ASP A 1 78 ? 1.164 -5.628 -17.285 1.00 84.38 78 ASP A O 1
ATOM 611 N N . ARG A 1 79 ? 1.568 -6.838 -19.112 1.00 87.06 79 ARG A N 1
ATOM 612 C CA . ARG A 1 79 ? 1.667 -8.102 -18.368 1.00 87.06 79 ARG A CA 1
ATOM 613 C C . ARG A 1 79 ? 2.814 -8.095 -17.354 1.00 87.06 79 ARG A C 1
ATOM 615 O O . ARG A 1 79 ? 2.709 -8.749 -16.315 1.00 87.06 79 ARG A O 1
ATOM 622 N N . GLN A 1 80 ? 3.916 -7.415 -17.657 1.00 88.38 80 GLN A N 1
ATOM 623 C CA . GLN A 1 80 ? 5.064 -7.298 -16.758 1.00 88.38 80 GLN A CA 1
ATOM 624 C C . GLN A 1 80 ? 4.768 -6.305 -15.633 1.00 88.38 80 GLN A C 1
ATOM 626 O O . GLN A 1 80 ? 4.947 -6.642 -14.462 1.00 88.38 80 GLN A O 1
ATOM 631 N N . LEU A 1 81 ? 4.213 -5.141 -15.979 1.00 89.69 81 LEU A N 1
ATOM 632 C CA . LEU A 1 81 ? 3.798 -4.111 -15.029 1.00 89.69 81 LEU A CA 1
ATOM 633 C C . LEU A 1 81 ? 2.747 -4.637 -14.052 1.00 89.69 81 LEU A C 1
ATOM 635 O O . LEU A 1 81 ? 2.907 -4.512 -12.843 1.00 89.69 81 LEU A O 1
ATOM 639 N N . VAL A 1 82 ? 1.729 -5.343 -14.545 1.00 91.75 82 VAL A N 1
ATOM 640 C CA . VAL A 1 82 ? 0.702 -5.980 -13.712 1.00 91.75 82 VAL A CA 1
ATOM 641 C C . VAL A 1 82 ? 1.307 -7.019 -12.762 1.00 91.75 82 VAL A C 1
ATOM 643 O O . VAL A 1 82 ? 0.859 -7.147 -11.623 1.00 91.75 82 VAL A O 1
ATOM 646 N N . ARG A 1 83 ? 2.320 -7.786 -13.189 1.00 91.81 83 ARG A N 1
ATOM 647 C CA . ARG A 1 83 ? 3.011 -8.738 -12.299 1.00 91.81 83 ARG A CA 1
ATOM 648 C C . ARG A 1 83 ? 3.800 -8.022 -11.206 1.00 91.81 83 ARG A C 1
ATOM 650 O O . ARG A 1 83 ? 3.676 -8.418 -10.048 1.00 91.81 83 ARG A O 1
ATOM 657 N N . LYS A 1 84 ? 4.573 -6.990 -11.560 1.00 91.69 84 LYS A N 1
ATOM 658 C CA . LYS A 1 84 ? 5.326 -6.170 -10.597 1.00 91.69 84 LYS A CA 1
ATOM 659 C C . LYS A 1 84 ? 4.370 -5.510 -9.600 1.00 91.69 84 LYS A C 1
ATOM 661 O O . LYS A 1 84 ? 4.536 -5.666 -8.394 1.00 91.69 84 LYS A O 1
ATOM 666 N N . LEU A 1 85 ? 3.279 -4.931 -10.096 1.00 92.94 85 LEU A N 1
ATOM 667 C CA . LEU A 1 85 ? 2.240 -4.304 -9.287 1.00 92.94 85 LEU A CA 1
ATOM 668 C C . LEU A 1 85 ? 1.607 -5.274 -8.280 1.00 92.94 85 LEU A C 1
ATOM 670 O O . LEU A 1 85 ? 1.508 -4.967 -7.096 1.00 92.94 85 LEU A O 1
ATOM 674 N N . LYS A 1 86 ? 1.224 -6.480 -8.718 1.00 93.31 86 LYS A N 1
ATOM 675 C CA . LYS A 1 86 ? 0.661 -7.515 -7.829 1.00 93.31 86 LYS A CA 1
ATOM 676 C C . LYS A 1 86 ? 1.623 -7.960 -6.733 1.00 93.31 86 LYS A C 1
ATOM 678 O O . LYS A 1 86 ? 1.166 -8.420 -5.691 1.00 93.31 86 LYS A O 1
ATOM 683 N N . LYS A 1 87 ? 2.932 -7.881 -6.980 1.00 93.94 87 LYS A N 1
ATOM 684 C CA . LYS A 1 87 ? 3.962 -8.207 -5.989 1.00 93.94 87 LYS A CA 1
ATOM 685 C C . LYS A 1 87 ? 4.135 -7.080 -4.966 1.00 93.94 87 LYS A C 1
ATOM 687 O O . LYS A 1 87 ? 4.425 -7.381 -3.816 1.00 93.94 87 LYS A O 1
ATOM 692 N N . ALA A 1 88 ? 3.955 -5.829 -5.387 1.00 94.06 88 ALA A N 1
ATOM 693 C CA . ALA A 1 88 ? 4.187 -4.635 -4.576 1.00 94.06 88 ALA A CA 1
ATOM 694 C C . ALA A 1 88 ? 2.960 -4.145 -3.781 1.00 94.06 88 ALA A C 1
ATOM 696 O O . ALA A 1 88 ? 3.113 -3.530 -2.724 1.00 94.06 88 ALA A O 1
ATOM 697 N N . LEU A 1 89 ? 1.743 -4.419 -4.262 1.00 95.38 89 LEU A N 1
ATOM 698 C CA . LEU A 1 89 ? 0.498 -4.095 -3.558 1.00 95.38 89 LEU A CA 1
ATOM 699 C C . LEU A 1 89 ? 0.271 -4.984 -2.326 1.00 95.38 89 LEU A C 1
ATOM 701 O O . LEU A 1 89 ? 0.694 -6.142 -2.262 1.00 95.38 89 LEU A O 1
ATOM 705 N N . LYS A 1 90 ? -0.510 -4.473 -1.367 1.00 95.25 90 LYS A N 1
ATOM 706 C CA . LYS A 1 90 ? -0.998 -5.255 -0.225 1.00 95.25 90 LYS A CA 1
ATOM 707 C C . LYS A 1 90 ? -1.767 -6.487 -0.712 1.00 95.25 90 LYS A C 1
ATOM 709 O O . LYS A 1 90 ? -2.646 -6.416 -1.573 1.00 95.25 90 LYS A O 1
ATOM 714 N N . LYS A 1 91 ? -1.504 -7.633 -0.076 1.00 94.69 91 LYS A N 1
ATOM 715 C CA . LYS A 1 91 ? -2.133 -8.923 -0.421 1.00 94.69 91 LYS A CA 1
ATOM 716 C C . LYS A 1 91 ? -3.666 -8.892 -0.340 1.00 94.69 91 LYS A C 1
ATOM 718 O O . LYS A 1 91 ? -4.317 -9.626 -1.079 1.00 94.69 91 LYS A O 1
ATOM 723 N N . SER A 1 92 ? -4.239 -8.081 0.554 1.00 93.06 92 SER A N 1
ATOM 724 C CA . SER A 1 92 ? -5.691 -7.888 0.677 1.00 93.06 92 SER A CA 1
ATOM 725 C C . SER A 1 92 ? -6.282 -7.239 -0.575 1.00 93.06 92 SER A C 1
ATOM 727 O O . SER A 1 92 ? -7.228 -7.788 -1.135 1.00 93.06 92 SER A O 1
ATOM 729 N N . VAL A 1 93 ? -5.678 -6.146 -1.051 1.00 94.81 93 VAL A N 1
ATOM 730 C CA . VAL A 1 93 ? -6.096 -5.421 -2.261 1.00 94.81 93 VAL A CA 1
ATOM 731 C C . VAL A 1 93 ? -5.995 -6.333 -3.480 1.00 94.81 93 VAL A C 1
ATOM 733 O O . VAL A 1 93 ? -6.971 -6.515 -4.201 1.00 94.81 93 VAL A O 1
ATOM 736 N N . VAL A 1 94 ? -4.857 -7.014 -3.663 1.00 94.94 94 VAL A N 1
ATOM 737 C CA . VAL A 1 94 ? -4.667 -7.946 -4.790 1.00 94.94 94 VAL A CA 1
ATOM 738 C C . VAL A 1 94 ? -5.712 -9.061 -4.779 1.00 94.94 94 VAL A C 1
ATOM 740 O O . VAL A 1 94 ? -6.274 -9.390 -5.823 1.00 94.94 94 VAL A O 1
ATOM 743 N N . ARG A 1 95 ? -5.991 -9.646 -3.607 1.00 95.06 95 ARG A N 1
ATOM 744 C CA . ARG A 1 95 ? -7.003 -10.699 -3.461 1.00 95.06 95 ARG A CA 1
ATOM 745 C C . ARG A 1 95 ? -8.388 -10.198 -3.864 1.00 95.06 95 ARG A C 1
ATOM 747 O O . ARG A 1 95 ? -9.056 -10.880 -4.630 1.00 95.06 95 ARG A O 1
ATOM 754 N N . GLN A 1 96 ? -8.793 -9.036 -3.364 1.00 93.88 96 GLN A N 1
ATOM 755 C CA . GLN A 1 96 ? -10.097 -8.439 -3.653 1.00 93.88 96 GLN A CA 1
ATOM 756 C C . GLN A 1 96 ? -10.256 -8.115 -5.144 1.00 93.88 96 GLN A C 1
ATOM 758 O O . GLN A 1 96 ? -11.234 -8.538 -5.752 1.00 93.88 96 GLN A O 1
ATOM 763 N N . VAL A 1 97 ? -9.254 -7.489 -5.773 1.00 94.44 97 VAL A N 1
ATOM 764 C CA . VAL A 1 97 ? -9.289 -7.189 -7.217 1.00 94.44 97 VAL A CA 1
ATOM 765 C C . VAL A 1 97 ? -9.368 -8.468 -8.063 1.00 94.44 97 VAL A C 1
ATOM 767 O O . VAL A 1 97 ? -10.069 -8.503 -9.070 1.00 94.44 97 VAL A O 1
ATOM 770 N N . MET A 1 98 ? -8.696 -9.553 -7.657 1.00 92.81 98 MET A N 1
ATOM 771 C CA . MET A 1 98 ? -8.802 -10.853 -8.341 1.00 92.81 98 MET A CA 1
ATOM 772 C C . MET A 1 98 ? -10.164 -11.538 -8.173 1.00 92.81 98 MET A C 1
ATOM 774 O O . MET A 1 98 ? -10.485 -12.410 -8.977 1.00 92.81 98 MET A O 1
ATOM 778 N N . MET A 1 99 ? -10.921 -11.200 -7.126 1.00 93.12 99 MET A N 1
ATOM 779 C CA . MET A 1 99 ? -12.253 -11.750 -6.845 1.00 93.12 99 MET A CA 1
ATOM 780 C C . MET A 1 99 ? -13.378 -10.969 -7.537 1.00 93.12 99 MET A C 1
ATOM 782 O O . MET A 1 99 ? -14.530 -11.394 -7.476 1.00 93.12 99 MET A O 1
ATOM 786 N N . LEU A 1 100 ? -13.065 -9.850 -8.201 1.00 91.38 100 LEU A N 1
ATOM 787 C CA . LEU A 1 100 ? -14.041 -9.093 -8.977 1.00 91.38 100 LEU A CA 1
ATOM 788 C C . LEU A 1 100 ? -14.576 -9.925 -10.158 1.00 91.38 100 LEU A C 1
ATOM 790 O O . LEU A 1 100 ? -13.818 -10.679 -10.773 1.00 91.38 100 LEU A O 1
ATOM 794 N N . PRO A 1 101 ? -15.861 -9.757 -10.526 1.00 87.38 101 PRO A N 1
ATOM 795 C CA . PRO A 1 101 ? -16.469 -10.492 -11.637 1.00 87.38 101 PRO A CA 1
ATOM 796 C C . PRO A 1 101 ? -15.799 -10.167 -12.978 1.00 87.38 101 PRO A C 1
ATOM 798 O O . PRO A 1 101 ? -15.625 -11.040 -13.825 1.00 87.38 101 PRO A O 1
ATOM 801 N N . THR A 1 102 ? -15.381 -8.915 -13.160 1.00 89.31 102 THR A N 1
ATOM 802 C CA . THR A 1 102 ? -14.619 -8.452 -14.320 1.00 89.31 102 THR A CA 1
ATOM 803 C C . THR A 1 102 ? -13.152 -8.327 -13.936 1.00 89.31 102 THR A C 1
ATOM 805 O O . THR A 1 102 ? -12.755 -7.376 -13.258 1.00 89.31 102 THR A O 1
ATOM 808 N N . LYS A 1 103 ? -12.336 -9.296 -14.356 1.00 87.75 103 LYS A N 1
ATOM 809 C CA . LYS A 1 103 ? -10.904 -9.292 -14.060 1.00 87.75 103 LYS A CA 1
ATOM 810 C C . LYS A 1 103 ? -10.191 -8.217 -14.894 1.00 87.75 103 LYS A C 1
ATOM 812 O O . LYS A 1 103 ? -10.275 -8.288 -16.119 1.00 87.75 103 LYS A O 1
ATOM 817 N N . PRO A 1 104 ? -9.434 -7.299 -14.266 1.00 88.94 104 PRO A N 1
ATOM 818 C CA . PRO A 1 104 ? -8.702 -6.283 -15.007 1.00 88.94 104 PRO A CA 1
ATOM 819 C C . PRO A 1 104 ? -7.606 -6.922 -15.872 1.00 88.94 104 PRO A C 1
ATOM 821 O O . PRO A 1 104 ? -6.886 -7.827 -15.415 1.00 88.94 104 PRO A O 1
ATOM 824 N N . ALA A 1 105 ? -7.494 -6.471 -17.121 1.00 85.31 105 ALA A N 1
ATOM 825 C CA . ALA A 1 105 ? -6.612 -7.056 -18.130 1.00 85.31 105 ALA A CA 1
ATOM 826 C C . ALA A 1 105 ? -5.299 -6.277 -18.295 1.00 85.31 105 ALA A C 1
ATOM 828 O O . ALA A 1 105 ? -4.232 -6.893 -18.358 1.00 85.31 105 ALA A O 1
ATOM 829 N N . ASN A 1 106 ? -5.371 -4.945 -18.316 1.00 88.75 106 ASN A N 1
ATOM 830 C CA . ASN A 1 106 ? -4.227 -4.049 -18.520 1.00 88.75 106 ASN A CA 1
ATOM 831 C C . ASN A 1 106 ? -3.773 -3.377 -17.213 1.00 88.75 106 ASN A C 1
ATOM 833 O O . ASN A 1 106 ? -4.444 -3.464 -16.180 1.00 88.75 106 ASN A O 1
ATOM 837 N N . PHE A 1 107 ? -2.601 -2.738 -17.243 1.00 89.88 107 PHE A N 1
ATOM 838 C CA . PHE A 1 107 ? -2.034 -2.089 -16.062 1.00 89.88 107 PHE A CA 1
ATOM 839 C C . PHE A 1 107 ? -2.933 -0.972 -15.519 1.00 89.88 107 PHE A C 1
ATOM 841 O O . PHE A 1 107 ? -3.089 -0.855 -14.303 1.00 89.88 107 PHE A O 1
ATOM 848 N N . GLU A 1 108 ? -3.574 -0.199 -16.395 1.00 89.38 108 GLU A N 1
ATOM 849 C CA . GLU A 1 108 ? -4.399 0.943 -15.995 1.00 89.38 108 GLU A CA 1
ATOM 850 C C . GLU A 1 108 ? -5.685 0.510 -15.281 1.00 89.38 108 GLU A C 1
ATOM 852 O O . GLU A 1 108 ? -6.000 1.021 -14.208 1.00 89.38 108 GLU A O 1
ATOM 857 N N . GLU A 1 109 ? -6.384 -0.499 -15.799 1.00 91.50 109 GLU A N 1
ATOM 858 C CA . GLU A 1 109 ? -7.540 -1.100 -15.132 1.00 91.50 109 GLU A CA 1
ATOM 859 C C . GLU A 1 109 ? -7.155 -1.698 -13.775 1.00 91.50 109 GLU A C 1
ATOM 861 O O . GLU A 1 109 ? -7.905 -1.575 -12.805 1.00 91.50 109 GLU A O 1
ATOM 866 N N . TRP A 1 110 ? -5.973 -2.320 -13.684 1.00 93.25 110 TRP A N 1
ATOM 867 C CA . TRP A 1 110 ? -5.433 -2.796 -12.410 1.00 93.25 110 TRP A CA 1
ATOM 868 C C . TRP A 1 110 ? -5.214 -1.651 -11.418 1.00 93.25 110 TRP A C 1
ATOM 870 O O . TRP A 1 110 ? -5.563 -1.808 -10.249 1.00 93.25 110 TRP A O 1
ATOM 880 N N . CYS A 1 111 ? -4.680 -0.513 -11.867 1.00 92.38 111 CYS A N 1
ATOM 881 C CA . CYS A 1 111 ? -4.512 0.673 -11.029 1.00 92.38 111 CYS A CA 1
ATOM 882 C C . CYS A 1 111 ? -5.865 1.178 -10.520 1.00 92.38 111 CYS A C 1
ATOM 884 O O . CYS A 1 111 ? -6.050 1.309 -9.313 1.00 92.38 111 CYS A O 1
ATOM 886 N N . THR A 1 112 ? -6.830 1.396 -11.416 1.00 93.62 112 THR A N 1
ATOM 887 C CA . THR A 1 112 ? -8.157 1.914 -11.053 1.00 93.62 112 THR A CA 1
ATOM 888 C C . THR A 1 112 ? -8.867 0.996 -10.063 1.00 93.62 112 THR A C 1
ATOM 890 O O . THR A 1 112 ? -9.334 1.456 -9.024 1.00 93.62 112 THR A O 1
ATOM 893 N N . LYS A 1 113 ? -8.885 -0.320 -10.316 1.00 94.94 113 LYS A N 1
ATOM 894 C CA . LYS A 1 113 ? -9.531 -1.276 -9.404 1.00 94.94 113 LYS A CA 1
ATOM 895 C C . LYS A 1 113 ? -8.812 -1.425 -8.070 1.00 94.94 113 LYS A C 1
ATOM 897 O O . LYS A 1 113 ? -9.473 -1.636 -7.059 1.00 94.94 113 LYS A O 1
ATOM 902 N N . ALA A 1 114 ? -7.487 -1.302 -8.040 1.00 95.06 114 ALA A N 1
ATOM 903 C CA . ALA A 1 114 ? -6.747 -1.307 -6.784 1.00 95.06 114 ALA A CA 1
ATOM 904 C C . ALA A 1 114 ? -7.075 -0.083 -5.915 1.00 95.06 114 ALA A C 1
ATOM 906 O O . ALA A 1 114 ? -7.210 -0.246 -4.706 1.00 95.06 114 ALA A O 1
ATOM 907 N N . ILE A 1 115 ? -7.245 1.102 -6.518 1.00 95.44 115 ILE A N 1
ATOM 908 C CA . ILE A 1 115 ? -7.669 2.321 -5.807 1.00 95.44 115 ILE A CA 1
ATOM 909 C C . ILE A 1 115 ? -9.077 2.140 -5.243 1.00 95.44 115 ILE A C 1
ATOM 911 O O . ILE A 1 115 ? -9.255 2.268 -4.039 1.00 95.44 115 ILE A O 1
ATOM 915 N N . GLU A 1 116 ? -10.044 1.753 -6.085 1.00 95.00 116 GLU A N 1
ATOM 916 C CA . GLU A 1 116 ? -11.441 1.562 -5.665 1.00 95.00 116 GLU A CA 1
ATOM 917 C C . GLU A 1 116 ? -11.560 0.614 -4.459 1.00 95.00 116 GLU A C 1
ATOM 919 O O . GLU A 1 116 ? -12.264 0.907 -3.499 1.00 95.00 116 GLU A O 1
ATOM 924 N N . VAL A 1 117 ? -10.856 -0.520 -4.490 1.00 94.88 117 VAL A N 1
ATOM 925 C CA . VAL A 1 117 ? -10.893 -1.522 -3.414 1.00 94.88 117 VAL A CA 1
ATOM 926 C C . VAL A 1 117 ? -10.250 -1.016 -2.121 1.00 94.88 117 VAL A C 1
ATOM 928 O O . VAL A 1 117 ? -10.743 -1.313 -1.032 1.00 94.88 117 VAL A O 1
ATOM 931 N N . ASP A 1 118 ? -9.123 -0.311 -2.220 1.00 95.00 118 ASP A N 1
ATOM 932 C CA . ASP A 1 118 ? -8.421 0.227 -1.051 1.00 95.00 118 ASP A CA 1
ATOM 933 C C . ASP A 1 118 ? -9.241 1.352 -0.403 1.00 95.00 118 ASP A C 1
ATOM 935 O O . ASP A 1 118 ? -9.416 1.361 0.815 1.00 95.00 118 ASP A O 1
ATOM 939 N N . ASP A 1 119 ? -9.840 2.228 -1.215 1.00 93.56 119 ASP A N 1
ATOM 940 C CA . ASP A 1 119 ? -10.730 3.288 -0.743 1.00 93.56 119 ASP A CA 1
ATOM 941 C C . ASP A 1 119 ? -11.991 2.710 -0.088 1.00 93.56 119 ASP A C 1
ATOM 943 O O . ASP A 1 119 ? -12.305 3.091 1.036 1.00 93.56 119 ASP A O 1
ATOM 947 N N . GLN A 1 120 ? -12.638 1.707 -0.693 1.00 93.19 120 GLN A N 1
ATOM 948 C CA . GLN A 1 120 ? -13.778 1.004 -0.084 1.00 93.19 120 GLN A CA 1
ATOM 949 C C . GLN A 1 120 ? -13.429 0.363 1.262 1.00 93.19 120 GLN A C 1
ATOM 951 O O . GLN A 1 120 ? -14.240 0.366 2.190 1.00 93.19 120 GLN A O 1
ATOM 956 N N . TYR A 1 121 ? -12.229 -0.209 1.392 1.00 92.12 121 TYR A N 1
ATOM 957 C CA . TYR A 1 121 ? -11.769 -0.754 2.666 1.00 92.12 121 TYR A CA 1
ATOM 958 C C . TYR A 1 121 ? -11.638 0.344 3.724 1.00 92.12 121 TYR A C 1
ATOM 960 O O . TYR A 1 121 ? -12.069 0.146 4.861 1.00 92.12 121 TYR A O 1
ATOM 968 N N . HIS A 1 122 ? -11.059 1.487 3.357 1.00 89.62 122 HIS A N 1
ATOM 969 C CA . HIS A 1 122 ? -10.912 2.618 4.263 1.00 89.62 122 HIS A CA 1
ATOM 970 C C . HIS A 1 122 ? -12.268 3.223 4.642 1.00 89.62 122 HIS A C 1
ATOM 972 O O . HIS A 1 122 ? -12.529 3.356 5.829 1.00 89.62 122 HIS A O 1
ATOM 978 N N . GLU A 1 123 ? -13.172 3.448 3.688 1.00 90.81 123 GLU A N 1
ATOM 979 C CA . GLU A 1 123 ? -14.544 3.912 3.949 1.00 90.81 123 GLU A CA 1
ATOM 980 C C . GLU A 1 123 ? -15.309 2.962 4.884 1.00 90.81 123 GLU A C 1
ATOM 982 O O . GLU A 1 123 ? -15.946 3.385 5.851 1.00 90.81 123 GLU A O 1
ATOM 987 N N . MET A 1 124 ? -15.210 1.650 4.642 1.00 90.81 124 MET A N 1
ATOM 988 C CA . MET A 1 124 ? -15.800 0.643 5.520 1.00 90.81 124 MET A CA 1
ATOM 989 C C . MET A 1 124 ? -15.203 0.729 6.930 1.00 90.81 124 MET A C 1
ATOM 991 O O . MET A 1 124 ? -15.948 0.713 7.910 1.00 90.81 124 MET A O 1
ATOM 995 N N . MET A 1 125 ? -13.879 0.822 7.059 1.00 86.62 125 MET A N 1
ATOM 996 C CA . MET A 1 125 ? -13.230 0.920 8.368 1.00 86.62 125 MET A CA 1
ATOM 997 C C . MET A 1 125 ? -13.573 2.221 9.094 1.00 86.62 125 MET A C 1
ATOM 999 O O . MET A 1 125 ? -13.827 2.180 10.298 1.00 86.62 125 MET A O 1
ATOM 1003 N N . ASP A 1 126 ? -13.667 3.340 8.387 1.00 87.25 126 ASP A N 1
ATOM 1004 C CA . ASP A 1 126 ? -14.069 4.628 8.949 1.00 87.25 126 ASP A CA 1
ATOM 1005 C C . ASP A 1 126 ? -15.508 4.530 9.493 1.00 87.25 126 ASP A C 1
ATOM 1007 O O . ASP A 1 126 ? -15.749 4.814 10.666 1.00 87.25 126 ASP A O 1
ATOM 1011 N N . SER A 1 127 ? -16.438 3.936 8.734 1.00 83.62 127 SER A N 1
ATOM 1012 C CA . SER A 1 127 ? -17.822 3.724 9.198 1.00 83.62 127 SER A CA 1
ATOM 1013 C C . SER A 1 127 ? -17.939 2.791 10.419 1.00 83.62 127 SER A C 1
ATOM 1015 O O . SER A 1 127 ? -18.763 3.013 11.314 1.00 83.62 127 SER A O 1
ATOM 1017 N N . ILE A 1 128 ? -17.102 1.748 10.501 1.00 82.38 128 ILE A N 1
ATOM 1018 C CA . ILE A 1 128 ? -17.076 0.806 11.633 1.00 82.38 128 ILE A CA 1
ATOM 1019 C C . ILE A 1 128 ? -16.450 1.461 12.866 1.00 82.38 128 ILE A C 1
ATOM 1021 O O . ILE A 1 128 ? -16.900 1.227 13.988 1.00 82.38 128 ILE A O 1
ATOM 1025 N N . THR A 1 129 ? -15.397 2.256 12.687 1.00 75.00 129 THR A N 1
ATOM 1026 C CA . THR A 1 129 ? -14.698 2.904 13.803 1.00 75.00 129 THR A CA 1
ATOM 1027 C C . THR A 1 129 ? -15.513 4.045 14.404 1.00 75.00 129 THR A C 1
ATOM 1029 O O . THR A 1 129 ? -15.512 4.185 15.625 1.00 75.00 129 THR A O 1
ATOM 1032 N N . GLU A 1 130 ? -16.292 4.774 13.600 1.00 68.31 130 GLU A N 1
ATOM 1033 C CA . GLU A 1 130 ? -17.266 5.759 14.091 1.00 68.31 130 GLU A CA 1
ATOM 1034 C C . GLU A 1 130 ? -18.381 5.122 14.936 1.00 68.31 130 GLU A C 1
ATOM 1036 O O . GLU A 1 130 ? -18.852 5.709 15.912 1.00 68.31 130 GLU A O 1
ATOM 1041 N N . THR A 1 131 ? -18.796 3.900 14.595 1.00 61.94 131 THR A N 1
ATOM 1042 C CA . THR A 1 131 ? -19.896 3.196 15.274 1.00 61.94 131 THR A CA 1
ATOM 1043 C C . THR A 1 131 ? -19.446 2.269 16.408 1.00 61.94 131 THR A C 1
ATOM 1045 O O . THR A 1 131 ? -20.276 1.836 17.216 1.00 61.94 131 THR A O 1
ATOM 1048 N N . GLN A 1 132 ? -18.148 1.973 16.529 1.00 63.00 132 GLN A N 1
ATOM 1049 C CA . GLN A 1 132 ? -17.613 1.143 17.608 1.00 63.00 132 GLN A CA 1
ATOM 1050 C C . GLN A 1 132 ? -17.610 1.913 18.940 1.00 63.00 132 GLN A C 1
ATOM 1052 O O . GLN A 1 132 ? -16.916 2.923 19.081 1.00 63.00 132 GLN A O 1
ATOM 1057 N N . PRO A 1 133 ? -18.330 1.432 19.974 1.00 63.09 133 PRO A N 1
ATOM 1058 C CA . PRO A 1 133 ? -18.259 2.043 21.290 1.00 63.09 133 PRO A CA 1
ATOM 1059 C C . PRO A 1 133 ? -16.828 1.930 21.810 1.00 63.09 133 PRO A C 1
ATOM 1061 O O . PRO A 1 133 ? -16.246 0.845 21.855 1.00 63.09 133 PRO A O 1
ATOM 1064 N N . THR A 1 134 ? -16.256 3.057 22.227 1.00 71.56 134 THR A N 1
ATOM 1065 C CA . THR A 1 134 ? -14.883 3.077 22.734 1.00 71.56 134 THR A CA 1
ATOM 1066 C C . THR A 1 134 ? -14.732 2.141 23.936 1.00 71.56 134 THR A C 1
ATOM 1068 O O . THR A 1 134 ? -15.688 1.860 24.666 1.00 71.56 134 THR A O 1
ATOM 1071 N N . LYS A 1 135 ? -13.504 1.680 24.207 1.00 71.88 135 LYS A N 1
ATOM 1072 C CA . LYS A 1 135 ? -13.195 0.818 25.366 1.00 71.88 135 LYS A CA 1
ATOM 1073 C C . LYS A 1 135 ? -13.767 1.371 26.680 1.00 71.88 135 LYS A C 1
ATOM 1075 O O . LYS A 1 135 ? -14.264 0.608 27.502 1.00 71.88 135 LYS A O 1
ATOM 1080 N N . ALA A 1 136 ? -13.754 2.695 26.842 1.00 70.25 136 ALA A N 1
ATOM 1081 C CA . ALA A 1 136 ? -14.334 3.390 27.988 1.00 70.25 136 ALA A CA 1
ATOM 1082 C C . ALA A 1 136 ? -15.870 3.279 28.044 1.00 70.25 136 ALA A C 1
ATOM 1084 O O . ALA A 1 136 ? -16.433 3.072 29.120 1.00 70.25 136 ALA A O 1
ATOM 1085 N N . GLN A 1 137 ? -16.559 3.363 26.902 1.00 70.25 137 GLN A N 1
ATOM 1086 C CA . GLN A 1 137 ? -18.010 3.165 26.822 1.00 70.25 137 GLN A CA 1
ATOM 1087 C C . GLN A 1 137 ? -18.398 1.710 27.115 1.00 70.25 137 GLN A C 1
ATOM 1089 O O . GLN A 1 137 ? -19.372 1.469 27.829 1.00 70.25 137 GLN A O 1
ATOM 1094 N N . ILE A 1 138 ? -17.618 0.739 26.628 1.00 71.56 138 ILE A N 1
ATOM 1095 C CA . ILE A 1 138 ? -17.825 -0.689 26.917 1.00 71.56 138 ILE A CA 1
ATOM 1096 C C . ILE A 1 138 ? -17.629 -0.970 28.414 1.00 71.56 138 ILE A C 1
ATOM 1098 O O . ILE A 1 138 ? -18.480 -1.604 29.035 1.00 71.56 138 ILE A O 1
ATOM 1102 N N . ASP A 1 139 ? -16.557 -0.453 29.018 1.00 70.19 139 ASP A N 1
ATOM 1103 C CA . ASP A 1 139 ? -16.266 -0.604 30.450 1.00 70.19 139 ASP A CA 1
ATOM 1104 C C . ASP A 1 139 ? -17.329 0.085 31.329 1.00 70.19 139 ASP A C 1
ATOM 1106 O O . ASP A 1 139 ? -17.760 -0.452 32.349 1.00 70.19 139 ASP A O 1
ATOM 1110 N N . THR A 1 140 ? -17.852 1.233 30.890 1.00 70.25 140 THR A N 1
ATOM 1111 C CA . THR A 1 140 ? -18.967 1.923 31.561 1.00 70.25 140 THR A CA 1
ATOM 1112 C C . THR A 1 140 ? -20.266 1.122 31.476 1.00 70.25 140 THR A C 1
ATOM 1114 O O . THR A 1 140 ? -20.942 0.949 32.492 1.00 70.25 140 THR A O 1
ATOM 1117 N N . ARG A 1 141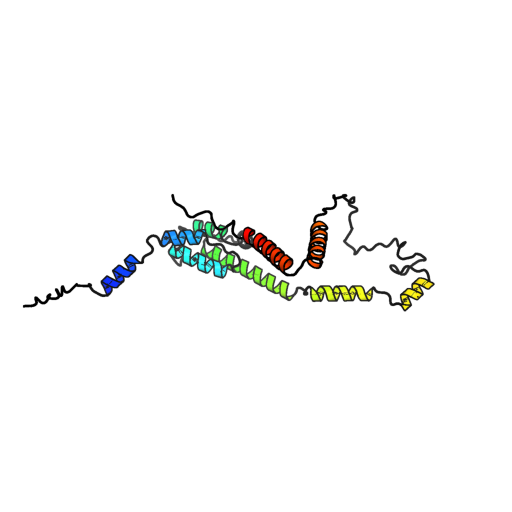 ? -20.598 0.559 30.305 1.00 65.69 141 ARG A N 1
ATOM 1118 C CA . ARG A 1 141 ? -21.764 -0.327 30.139 1.00 65.69 141 ARG A CA 1
ATOM 1119 C C . ARG A 1 141 ? -21.631 -1.595 30.987 1.00 65.69 141 ARG A C 1
ATOM 1121 O O . ARG A 1 141 ? -22.582 -1.970 31.666 1.00 65.69 141 ARG A O 1
ATOM 1128 N N . LEU A 1 142 ? -20.454 -2.220 31.019 1.00 64.06 142 LEU A N 1
ATOM 1129 C CA . LEU A 1 142 ? -20.181 -3.389 31.862 1.00 64.06 142 LEU A CA 1
ATOM 1130 C C . LEU A 1 142 ? -20.284 -3.056 33.354 1.00 64.06 142 LEU A C 1
ATOM 1132 O O . LEU A 1 142 ? -20.910 -3.806 34.103 1.00 64.06 142 LEU A O 1
ATOM 1136 N N . ARG A 1 143 ? -19.742 -1.913 33.794 1.00 59.06 143 ARG A N 1
ATOM 1137 C CA . ARG A 1 143 ? -19.905 -1.437 35.176 1.00 59.06 143 ARG A CA 1
ATOM 1138 C C . ARG A 1 143 ? -21.372 -1.208 35.530 1.00 59.06 143 ARG A C 1
ATOM 1140 O O . ARG A 1 143 ? -21.778 -1.640 36.604 1.00 59.06 143 ARG A O 1
ATOM 1147 N N . ALA A 1 144 ? -22.160 -0.607 34.638 1.00 56.00 144 ALA A N 1
ATOM 1148 C CA . ALA A 1 144 ? -23.590 -0.377 34.845 1.00 56.00 144 ALA A CA 1
ATOM 1149 C C . ALA A 1 144 ? -24.393 -1.689 34.966 1.00 56.00 144 ALA A C 1
ATOM 1151 O O . ALA A 1 144 ? -25.247 -1.822 35.838 1.00 56.00 144 ALA A O 1
ATOM 1152 N N . VAL A 1 145 ? -24.077 -2.703 34.156 1.00 58.56 145 VAL A N 1
ATOM 1153 C CA . VAL A 1 145 ? -24.702 -4.034 34.272 1.00 58.56 145 VAL A CA 1
ATOM 1154 C C . VAL A 1 145 ? -24.320 -4.712 35.596 1.00 58.56 145 VAL A C 1
ATOM 1156 O O . VAL A 1 145 ? -25.171 -5.287 36.274 1.00 58.56 145 VAL A O 1
ATOM 1159 N N . VAL A 1 146 ? -23.055 -4.602 36.018 1.00 58.06 146 VAL A N 1
ATOM 1160 C CA . VAL A 1 146 ? -22.569 -5.193 37.277 1.00 58.06 146 VAL A CA 1
ATOM 1161 C C . VAL A 1 146 ? -23.165 -4.498 38.509 1.00 58.06 146 VAL A C 1
ATOM 1163 O O . VAL A 1 146 ? -23.457 -5.173 39.503 1.00 58.06 146 VAL A O 1
ATOM 1166 N N . THR A 1 147 ? -23.381 -3.179 38.480 1.00 53.09 147 THR A N 1
ATOM 1167 C CA . THR A 1 147 ? -24.013 -2.456 39.597 1.00 53.09 147 THR A CA 1
ATOM 1168 C C . THR A 1 147 ? -25.485 -2.824 39.766 1.00 53.09 147 THR A C 1
ATOM 1170 O O . THR A 1 147 ? -25.907 -2.984 40.908 1.00 53.09 147 THR A O 1
ATOM 1173 N N . MET A 1 148 ? -26.233 -3.099 38.688 1.00 47.59 148 MET A N 1
ATOM 1174 C CA . MET A 1 148 ? -27.616 -3.601 38.786 1.00 47.59 148 MET A CA 1
ATOM 1175 C C . MET A 1 148 ? -27.727 -5.004 39.419 1.00 47.59 148 MET A C 1
ATOM 1177 O O . MET A 1 148 ? -28.779 -5.368 39.941 1.00 47.59 148 MET A O 1
ATOM 1181 N N . THR A 1 149 ? -26.643 -5.789 39.440 1.00 56.50 149 THR A N 1
ATOM 1182 C CA . THR A 1 149 ? -26.586 -7.100 40.121 1.00 56.50 149 THR A CA 1
ATOM 1183 C C . THR A 1 149 ? -26.081 -7.067 41.567 1.00 56.50 149 THR A C 1
ATOM 1185 O O . THR A 1 149 ? -26.159 -8.086 42.261 1.00 56.50 149 THR A O 1
ATOM 1188 N N . LYS A 1 150 ? -25.551 -5.941 42.063 1.00 61.41 150 LYS A N 1
ATOM 1189 C CA . LYS A 1 150 ? -25.074 -5.856 43.452 1.00 61.41 150 LYS A CA 1
ATOM 1190 C C . LYS A 1 150 ? -26.262 -5.620 44.387 1.00 61.41 150 LYS A C 1
ATOM 1192 O O . LYS A 1 150 ? -26.802 -4.524 44.436 1.00 61.41 150 LYS A O 1
ATOM 1197 N N . LEU A 1 151 ? -26.635 -6.650 45.152 1.00 64.25 151 LEU A N 1
ATOM 1198 C CA . LEU A 1 151 ? -27.596 -6.522 46.253 1.00 64.25 151 LEU A CA 1
ATOM 1199 C C . LEU A 1 151 ? -27.205 -5.373 47.188 1.00 64.25 151 LEU A C 1
ATOM 1201 O O . LEU A 1 151 ? -26.042 -5.280 47.601 1.00 64.25 151 LEU A O 1
ATOM 1205 N N . THR A 1 152 ? -28.188 -4.565 47.578 1.00 74.12 152 THR A N 1
ATOM 1206 C CA . THR A 1 152 ? -28.004 -3.568 48.637 1.00 74.12 152 THR A CA 1
ATOM 1207 C C . THR A 1 152 ? -27.692 -4.261 49.971 1.00 74.12 152 THR A C 1
ATOM 1209 O O . THR A 1 152 ? -27.987 -5.442 50.176 1.00 74.12 152 THR A O 1
ATOM 1212 N N . THR A 1 153 ? -27.058 -3.553 50.909 1.00 72.94 153 THR A N 1
ATOM 1213 C CA . THR A 1 153 ? -26.685 -4.119 52.221 1.00 72.94 153 THR A CA 1
ATOM 1214 C C . THR A 1 153 ? -27.898 -4.609 53.014 1.00 72.94 153 THR A C 1
ATOM 1216 O O . THR A 1 153 ? -27.817 -5.669 53.632 1.00 72.94 153 THR A O 1
ATOM 1219 N N . LYS A 1 154 ? -29.030 -3.899 52.922 1.00 75.19 154 LYS A N 1
ATOM 1220 C CA . LYS A 1 154 ? -30.306 -4.282 53.546 1.00 75.19 154 LYS A CA 1
ATOM 1221 C C . LYS A 1 154 ? -30.873 -5.569 52.948 1.00 75.19 154 LYS A C 1
ATOM 1223 O O . LYS A 1 154 ? -31.128 -6.519 53.681 1.00 75.19 154 LYS A O 1
ATOM 1228 N N . GLU A 1 155 ? -30.955 -5.660 51.620 1.00 73.31 155 GLU A N 1
ATOM 1229 C CA . GLU A 1 155 ? -31.402 -6.887 50.946 1.00 73.31 155 GLU A CA 1
ATOM 1230 C C . GLU A 1 155 ? -30.476 -8.071 51.254 1.00 73.31 155 GLU A C 1
ATOM 1232 O O . GLU A 1 155 ? -30.932 -9.200 51.425 1.00 73.31 155 GLU A O 1
ATOM 1237 N N . ARG A 1 156 ? -29.161 -7.832 51.364 1.00 76.88 156 ARG A N 1
ATOM 1238 C CA . ARG A 1 156 ? -28.193 -8.877 51.723 1.00 76.88 156 ARG A CA 1
ATOM 1239 C C . ARG A 1 156 ? -28.438 -9.391 53.139 1.00 76.88 156 ARG A C 1
ATOM 1241 O O . ARG A 1 156 ? -28.305 -10.586 53.386 1.00 76.88 156 ARG A O 1
ATOM 1248 N N . GLU A 1 157 ? -28.778 -8.521 54.078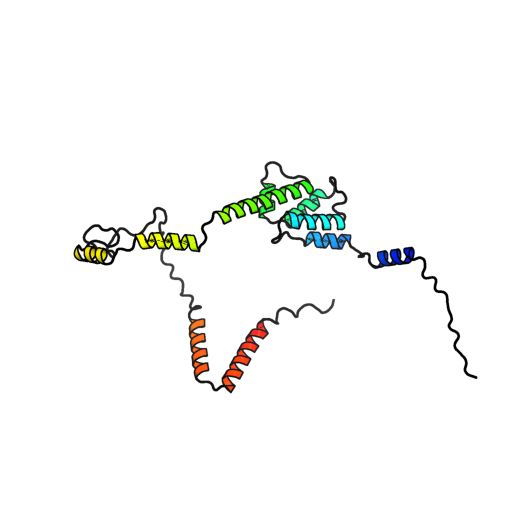 1.00 79.12 157 GLU A N 1
ATOM 1249 C CA . GLU A 1 157 ? -29.074 -8.946 55.441 1.00 79.12 157 GLU A CA 1
ATOM 1250 C C . GLU A 1 157 ? -30.415 -9.681 55.538 1.00 79.12 157 GLU A C 1
ATOM 1252 O O . GLU A 1 157 ? -30.503 -10.700 56.220 1.00 79.12 157 GLU A O 1
ATOM 1257 N N . GLU A 1 158 ? -31.429 -9.251 54.790 1.00 82.00 158 GLU A N 1
ATOM 1258 C CA . GLU A 1 158 ? -32.712 -9.953 54.708 1.00 82.00 158 GLU A CA 1
ATOM 1259 C C . GLU A 1 158 ? -32.589 -11.342 54.078 1.00 82.00 158 GLU A C 1
ATOM 1261 O O . GLU A 1 158 ? -33.146 -12.303 54.609 1.00 82.00 158 GLU A O 1
ATOM 1266 N N . LEU A 1 159 ? -31.831 -11.484 52.985 1.00 80.00 159 LEU A N 1
ATOM 1267 C CA . LEU A 1 159 ? -31.567 -12.796 52.388 1.00 80.00 159 LEU A CA 1
ATOM 1268 C C . LEU A 1 159 ? -30.738 -13.687 53.321 1.00 80.00 159 LEU A C 1
ATOM 1270 O O . LEU A 1 159 ? -30.985 -14.892 53.376 1.00 80.00 159 LEU A O 1
ATOM 1274 N N . ARG A 1 160 ? -29.821 -13.106 54.113 1.00 79.00 160 ARG A N 1
ATOM 1275 C CA . ARG A 1 160 ? -29.078 -13.833 55.156 1.00 79.00 160 ARG A CA 1
ATOM 1276 C C . ARG A 1 160 ? -30.012 -14.331 56.261 1.00 79.00 160 ARG A C 1
ATOM 1278 O O . ARG A 1 160 ? -29.923 -15.496 56.628 1.00 79.00 160 ARG A O 1
ATOM 1285 N N . LYS A 1 161 ? -30.927 -13.483 56.749 1.00 83.12 161 LYS A N 1
ATOM 1286 C CA . LYS A 1 161 ? -31.928 -13.840 57.774 1.00 83.12 161 LYS A CA 1
ATOM 1287 C C . LYS A 1 161 ? -32.904 -14.907 57.278 1.00 83.12 161 LYS A C 1
ATOM 1289 O O . LYS A 1 161 ? -33.259 -15.807 58.028 1.00 83.12 161 LYS A O 1
ATOM 1294 N N . LYS A 1 162 ? -33.311 -14.830 56.008 1.00 81.31 162 LYS A N 1
ATOM 1295 C CA . LYS A 1 162 ? -34.223 -15.797 55.377 1.00 81.31 162 LYS A CA 1
ATOM 1296 C C . LYS A 1 162 ? -33.519 -17.092 54.934 1.00 81.31 162 LYS A C 1
AT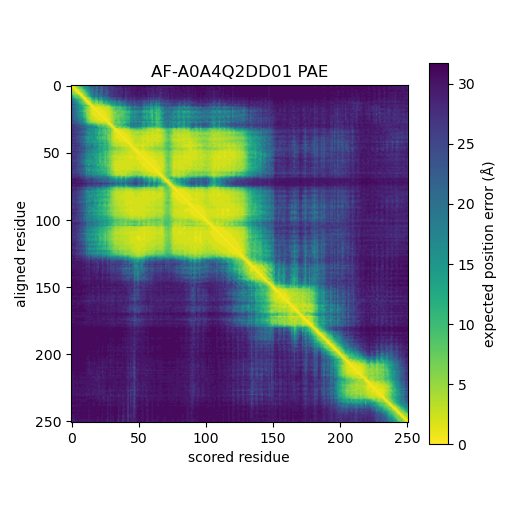OM 1298 O O . LYS A 1 162 ? -34.201 -18.045 54.568 1.00 81.31 162 LYS A O 1
ATOM 1303 N N . GLY A 1 163 ? -32.182 -17.141 54.964 1.00 77.81 163 GLY A N 1
ATOM 1304 C CA . GLY A 1 163 ? -31.394 -18.302 54.538 1.00 77.81 163 GLY A CA 1
ATOM 1305 C C . GLY A 1 163 ? -31.481 -18.588 53.036 1.00 77.81 163 GLY A C 1
ATOM 1306 O O . GLY A 1 163 ? -31.381 -19.741 52.627 1.00 77.81 163 GLY A O 1
ATOM 1307 N N . ILE A 1 164 ? -31.711 -17.552 52.222 1.00 83.00 164 ILE A N 1
ATOM 1308 C CA . ILE A 1 164 ? -31.944 -17.668 50.779 1.00 83.00 164 ILE A CA 1
ATOM 1309 C C . ILE A 1 164 ? -30.666 -17.333 50.004 1.00 83.00 164 ILE A C 1
ATOM 1311 O O . ILE A 1 164 ? -29.907 -16.434 50.367 1.00 83.00 164 ILE A O 1
ATOM 1315 N N . CYS A 1 165 ? -30.431 -18.037 48.897 1.00 80.06 165 CYS A N 1
ATOM 1316 C CA . CYS A 1 165 ? -29.249 -17.861 48.063 1.00 80.06 165 CYS A CA 1
ATOM 1317 C C . CYS A 1 165 ? -29.126 -16.434 47.501 1.00 80.06 165 CYS A C 1
ATOM 1319 O O . CYS A 1 165 ? -30.005 -15.952 46.785 1.00 80.06 165 CYS A O 1
ATOM 1321 N N . PHE A 1 166 ? -27.973 -15.792 47.721 1.00 75.00 166 PHE A N 1
ATOM 1322 C CA . PHE A 1 166 ? -27.661 -14.461 47.175 1.00 75.00 166 PHE A CA 1
ATOM 1323 C C . PHE A 1 166 ? -27.613 -14.402 45.642 1.00 75.00 166 PHE A C 1
ATOM 1325 O O . PHE A 1 166 ? -27.631 -13.312 45.077 1.00 75.00 166 PHE A O 1
ATOM 1332 N N . ARG A 1 167 ? -27.510 -15.556 44.973 1.00 71.69 167 ARG A N 1
ATOM 1333 C CA . ARG A 1 167 ? -27.320 -15.653 43.523 1.00 71.69 167 ARG A CA 1
ATOM 1334 C C . ARG A 1 167 ? -28.633 -15.899 42.786 1.00 71.69 167 ARG A C 1
ATOM 1336 O O . ARG A 1 167 ? -28.988 -15.117 41.915 1.00 71.69 167 ARG A O 1
ATOM 1343 N N . CYS A 1 168 ? -29.374 -16.943 43.157 1.00 74.06 168 CYS A N 1
ATOM 1344 C CA . CYS A 1 168 ? -30.637 -17.302 42.501 1.00 74.06 168 CYS A CA 1
ATOM 1345 C C . CYS A 1 168 ? -31.888 -16.776 43.224 1.00 74.06 168 CYS A C 1
ATOM 1347 O O . CYS A 1 168 ? -32.990 -16.943 42.706 1.00 74.06 168 CYS A O 1
ATOM 1349 N N . ARG A 1 169 ? -31.733 -16.156 44.408 1.00 73.62 169 ARG A N 1
ATOM 1350 C CA . ARG A 1 169 ? -32.819 -15.617 45.251 1.00 73.62 169 ARG A CA 1
ATOM 1351 C C . ARG A 1 169 ? -33.922 -16.644 45.581 1.00 73.62 169 ARG A C 1
ATOM 1353 O O . ARG A 1 169 ? -35.052 -16.260 45.868 1.00 73.62 169 ARG A O 1
ATOM 1360 N N . LYS A 1 170 ? -33.604 -17.948 45.547 1.00 70.50 170 LYS A N 1
ATOM 1361 C CA . LYS A 1 170 ? -34.536 -19.072 45.762 1.00 70.50 170 LYS A CA 1
ATOM 1362 C C . LYS A 1 170 ? -33.945 -20.131 46.707 1.00 70.50 170 LYS A C 1
ATOM 1364 O O . LYS A 1 170 ? -32.740 -20.368 46.692 1.00 70.50 170 LYS A O 1
ATOM 1369 N N . GLY A 1 171 ? -34.815 -20.808 47.465 1.00 68.00 171 GLY A N 1
ATOM 1370 C CA . GLY A 1 171 ? -34.491 -21.984 48.295 1.00 68.00 171 GLY A CA 1
ATOM 1371 C C . GLY A 1 171 ? -33.743 -21.692 49.606 1.00 68.00 171 GLY A C 1
ATOM 1372 O O . GLY A 1 171 ? -33.417 -20.545 49.884 1.00 68.00 171 GLY A O 1
ATOM 1373 N N . LYS A 1 172 ? -33.468 -22.743 50.401 1.00 76.69 172 LYS A N 1
ATOM 1374 C CA . LYS A 1 172 ? -32.709 -22.705 51.674 1.00 76.69 172 LYS A CA 1
ATOM 1375 C C . LYS A 1 172 ? -31.229 -23.100 51.509 1.00 76.69 172 LYS A C 1
ATOM 1377 O O . LYS A 1 172 ? -30.717 -23.918 52.265 1.00 76.69 172 LYS A O 1
ATOM 1382 N N . HIS A 1 173 ? -30.556 -22.601 50.476 1.00 80.62 173 HIS A N 1
ATOM 1383 C CA . HIS A 1 173 ? -29.133 -22.879 50.245 1.00 80.62 173 HIS A CA 1
ATOM 1384 C C . HIS A 1 173 ? -28.347 -21.574 50.131 1.00 80.62 173 HIS A C 1
ATOM 1386 O O . HIS A 1 173 ? -28.880 -20.548 49.705 1.00 80.62 173 HIS A O 1
ATOM 1392 N N . LEU A 1 174 ? -27.068 -21.600 50.503 1.00 73.88 174 LEU A N 1
ATOM 1393 C CA . LEU A 1 174 ? -26.171 -20.460 50.336 1.00 73.88 174 LEU A CA 1
ATOM 1394 C C . LEU A 1 174 ? -25.617 -20.429 48.909 1.00 73.88 174 LEU A C 1
ATOM 1396 O O . LEU A 1 174 ? -25.602 -21.430 48.205 1.00 73.88 174 LEU A O 1
ATOM 1400 N N . ALA A 1 175 ? -25.112 -19.272 48.472 1.00 70.56 175 ALA A N 1
ATOM 1401 C CA . ALA A 1 175 ? -24.571 -19.111 47.117 1.00 70.56 175 ALA A CA 1
ATOM 1402 C C . ALA A 1 175 ? -23.413 -20.072 46.777 1.00 70.56 175 ALA A C 1
ATOM 1404 O O . ALA A 1 175 ? -23.141 -20.280 45.598 1.00 70.56 175 ALA A O 1
ATOM 1405 N N . LYS A 1 176 ? -22.753 -20.645 47.793 1.00 68.88 176 LYS A N 1
ATOM 1406 C CA . LYS A 1 176 ? -21.722 -21.684 47.647 1.00 68.88 176 LYS A CA 1
ATOM 1407 C C . LYS A 1 176 ? -22.299 -23.038 47.221 1.00 68.88 176 LYS A C 1
ATOM 1409 O O . LYS A 1 176 ? -21.647 -23.750 46.473 1.00 68.88 176 LYS A O 1
ATOM 1414 N N . ASP A 1 177 ? -23.532 -23.323 47.625 1.00 69.56 177 ASP A N 1
ATOM 1415 C CA . ASP A 1 177 ? -24.229 -24.593 47.392 1.00 69.56 177 ASP A CA 1
ATOM 1416 C C . ASP A 1 177 ? -25.278 -24.455 46.275 1.00 69.56 177 ASP A C 1
ATOM 1418 O O . ASP A 1 177 ? -26.171 -25.285 46.107 1.00 69.56 177 ASP A O 1
ATOM 1422 N N . CYS A 1 178 ? -25.213 -23.354 45.521 1.00 73.88 178 CYS A N 1
ATOM 1423 C CA . CYS A 1 178 ? -26.127 -23.082 44.427 1.00 73.88 178 CYS A CA 1
ATOM 1424 C C . CYS A 1 178 ? -25.686 -23.849 43.180 1.00 73.88 178 CYS A C 1
ATOM 1426 O O . CYS A 1 178 ? -24.650 -23.551 42.591 1.00 73.88 178 CYS A O 1
ATOM 1428 N N . THR A 1 179 ? -26.511 -24.797 42.740 1.00 69.56 179 THR A N 1
ATOM 1429 C CA . THR A 1 179 ? -26.282 -25.583 41.516 1.00 69.56 179 THR A CA 1
ATOM 1430 C C . THR A 1 179 ? -26.471 -24.771 40.231 1.00 69.56 179 THR A C 1
ATOM 1432 O O . THR A 1 179 ? -26.070 -25.208 39.154 1.00 69.56 179 THR A O 1
ATOM 1435 N N . VAL A 1 180 ? -27.029 -23.558 40.322 1.00 64.81 180 VAL A N 1
ATOM 1436 C CA . VAL A 1 180 ? -27.148 -22.626 39.195 1.00 64.81 180 VAL A CA 1
ATOM 1437 C C . VAL A 1 180 ? -25.823 -21.878 39.026 1.00 64.81 180 VAL A C 1
ATOM 1439 O O . VAL A 1 180 ? -25.656 -20.745 39.486 1.00 64.81 180 VAL A O 1
ATOM 1442 N N . ASN A 1 181 ? -24.855 -22.521 38.372 1.00 53.22 181 ASN A N 1
ATOM 1443 C CA . ASN A 1 181 ? -23.609 -21.869 37.986 1.00 53.22 181 ASN A CA 1
ATOM 1444 C C . ASN A 1 181 ? -23.778 -21.056 36.694 1.00 53.22 181 ASN A C 1
ATOM 1446 O O . ASN A 1 181 ? -24.363 -21.509 35.713 1.00 53.22 181 ASN A O 1
ATOM 1450 N N . SER A 1 182 ? -23.239 -19.832 36.729 1.00 48.16 182 SER A N 1
ATOM 1451 C CA . SER A 1 182 ? -23.162 -18.859 35.635 1.00 48.16 182 SER A CA 1
ATOM 1452 C C . SER A 1 182 ? -22.891 -19.503 34.280 1.00 48.16 182 SER A C 1
ATOM 1454 O O . SER A 1 182 ? -21.749 -19.830 33.973 1.00 48.16 182 SER A O 1
ATOM 1456 N N . THR A 1 183 ? -23.910 -19.564 33.434 1.00 39.66 183 THR A N 1
ATOM 1457 C CA . THR A 1 183 ? -23.699 -19.683 31.996 1.00 39.66 183 THR A CA 1
ATOM 1458 C C . THR A 1 183 ? -24.536 -18.598 31.347 1.00 39.66 183 THR A C 1
ATOM 1460 O O . THR A 1 183 ? -25.761 -18.654 31.344 1.00 39.66 183 THR A O 1
ATOM 1463 N N . ILE A 1 184 ? -23.859 -17.562 30.851 1.00 44.16 184 ILE A N 1
ATOM 1464 C CA . ILE A 1 184 ? -24.391 -16.759 29.750 1.00 44.16 184 ILE A CA 1
ATOM 1465 C C . ILE A 1 184 ? -24.808 -17.777 28.677 1.00 44.16 184 ILE A C 1
ATOM 1467 O O . ILE A 1 184 ? -23.968 -18.625 28.356 1.00 44.16 184 ILE A O 1
ATOM 1471 N N . PRO A 1 185 ? -26.048 -17.764 28.155 1.00 34.50 185 PRO A N 1
ATOM 1472 C CA . PRO A 1 185 ? -26.447 -18.699 27.107 1.00 34.50 185 PRO A CA 1
ATOM 1473 C C . PRO A 1 185 ? -25.451 -18.594 25.941 1.00 34.50 185 PRO A C 1
ATOM 1475 O O . PRO A 1 185 ? -25.381 -17.556 25.292 1.00 34.50 185 PRO A O 1
ATOM 1478 N N . GLY A 1 186 ? -24.616 -19.622 25.743 1.00 42.06 186 GLY A N 1
ATOM 1479 C CA . GLY A 1 186 ? -23.624 -19.680 24.659 1.00 42.06 186 GLY A CA 1
ATOM 1480 C C . GLY A 1 186 ? -22.148 -19.859 25.049 1.00 42.06 186 GLY A C 1
ATOM 1481 O O . GLY A 1 186 ? -21.353 -20.144 24.161 1.00 42.06 186 GLY A O 1
ATOM 1482 N N . PHE A 1 187 ? -21.747 -19.763 26.325 1.00 35.38 187 PHE A N 1
ATOM 1483 C CA . PHE A 1 187 ? -20.342 -20.004 26.717 1.00 35.38 187 PHE A CA 1
ATOM 1484 C C . PHE A 1 187 ? -20.207 -21.212 27.649 1.00 35.38 187 PHE A C 1
ATOM 1486 O O . PHE A 1 187 ? -20.067 -21.083 28.865 1.00 35.38 187 PHE A O 1
ATOM 1493 N N . GLN A 1 188 ? -20.257 -22.415 27.074 1.00 46.28 188 GLN A N 1
ATOM 1494 C CA . GLN A 1 188 ? -19.907 -23.629 27.807 1.00 46.28 188 GLN A CA 1
ATOM 1495 C C . GLN A 1 188 ? -18.388 -23.663 27.999 1.00 46.28 188 GLN A C 1
ATOM 1497 O O . GLN A 1 188 ? -17.632 -23.822 27.039 1.00 46.28 188 GLN A O 1
ATOM 1502 N N . LYS A 1 189 ? -17.916 -23.521 29.242 1.00 45.09 189 LYS A N 1
ATOM 1503 C CA . LYS A 1 189 ? -16.548 -23.930 29.571 1.00 45.09 189 LYS A CA 1
ATOM 1504 C C . LYS A 1 189 ? -16.496 -25.445 29.398 1.00 45.09 189 LYS A C 1
ATOM 1506 O O . LYS A 1 189 ? -17.087 -26.166 30.189 1.00 45.09 189 LYS A O 1
ATOM 1511 N N . LYS A 1 190 ? -15.839 -25.916 28.337 1.00 37.66 190 LYS A N 1
ATOM 1512 C CA . LYS A 1 190 ? -15.466 -27.327 28.205 1.00 37.66 190 LYS A CA 1
ATOM 1513 C C . LYS A 1 190 ? -14.583 -27.677 29.400 1.00 37.66 190 LYS A C 1
ATOM 1515 O O . LYS A 1 190 ? -13.576 -27.000 29.617 1.00 37.66 190 LYS A O 1
ATOM 1520 N N . ASP A 1 191 ? -14.949 -28.719 30.137 1.00 46.22 191 ASP A N 1
ATOM 1521 C CA . ASP A 1 191 ? -14.100 -29.326 31.157 1.00 46.22 191 ASP A CA 1
ATOM 1522 C C . ASP A 1 191 ? -12.892 -29.966 30.465 1.00 46.22 191 ASP A C 1
ATOM 1524 O O . ASP A 1 191 ? -12.863 -31.149 30.139 1.00 46.22 191 ASP A O 1
ATOM 1528 N N . THR A 1 192 ? -11.888 -29.153 30.149 1.00 46.34 192 THR A N 1
ATOM 1529 C CA . THR A 1 192 ? -10.573 -29.671 29.793 1.00 46.34 192 THR A CA 1
ATOM 1530 C C . THR A 1 192 ? -9.875 -30.090 31.082 1.00 46.34 192 THR A C 1
ATOM 1532 O O . THR A 1 192 ? -9.876 -29.296 32.032 1.00 46.34 192 THR A O 1
ATOM 1535 N N . PRO A 1 193 ? -9.227 -31.268 31.127 1.00 43.91 193 PRO A N 1
ATOM 1536 C CA . PRO A 1 193 ? -8.322 -31.616 32.214 1.00 43.91 193 PRO A CA 1
ATOM 1537 C C . PRO A 1 193 ? -7.370 -30.445 32.455 1.00 43.91 193 PRO A C 1
ATOM 1539 O O . PRO A 1 193 ? -6.815 -29.901 31.492 1.00 43.91 193 PRO A O 1
ATOM 1542 N N . LYS A 1 194 ? -7.200 -30.022 33.714 1.00 46.56 194 LYS A N 1
ATOM 1543 C CA . LYS A 1 194 ? -6.141 -29.075 34.073 1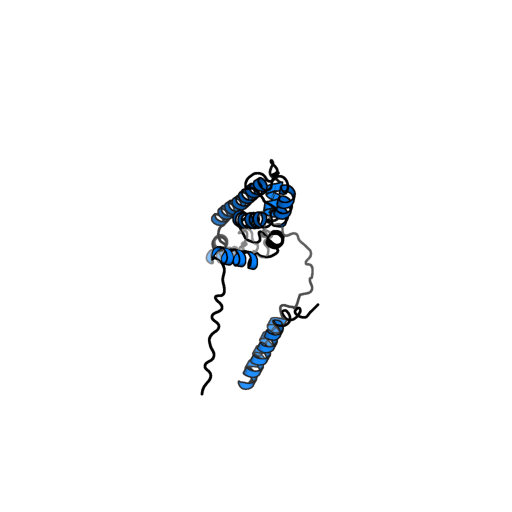.00 46.56 194 LYS A CA 1
ATOM 1544 C C . LYS A 1 194 ? -4.826 -29.703 33.622 1.00 46.56 194 LYS A C 1
ATOM 1546 O O . LYS A 1 194 ? -4.316 -30.596 34.285 1.00 46.56 194 LYS A O 1
ATOM 1551 N N . LYS A 1 195 ? -4.295 -29.268 32.479 1.00 42.06 195 LYS A N 1
ATOM 1552 C CA . LYS A 1 195 ? -2.902 -29.527 32.132 1.00 42.06 195 LYS A CA 1
ATOM 1553 C C . LYS A 1 195 ? -2.080 -28.855 33.226 1.00 42.06 195 LYS A C 1
ATOM 1555 O O . LYS A 1 195 ? -2.078 -27.628 33.324 1.00 42.06 195 LYS A O 1
ATOM 1560 N N . GLU A 1 196 ? -1.457 -29.658 34.080 1.00 41.47 196 GLU A N 1
ATOM 1561 C CA . GLU A 1 196 ? -0.320 -29.224 34.881 1.00 41.47 196 GLU A CA 1
ATOM 1562 C C . GLU A 1 196 ? 0.767 -28.811 33.898 1.00 41.47 196 GLU A C 1
ATOM 1564 O O . GLU A 1 196 ? 1.468 -29.626 33.306 1.00 41.47 196 GLU A O 1
ATOM 1569 N N . TYR A 1 197 ? 0.834 -27.513 33.638 1.00 42.78 197 TYR A N 1
ATOM 1570 C CA . TYR A 1 197 ? 2.008 -26.936 33.022 1.00 42.78 197 TYR A CA 1
ATOM 1571 C C . TYR A 1 197 ? 3.030 -26.737 34.142 1.00 42.78 197 TYR A C 1
ATOM 1573 O O . TYR A 1 197 ? 2.649 -26.196 35.186 1.00 42.78 197 TYR A O 1
ATOM 1581 N N . PRO A 1 198 ? 4.307 -27.110 33.951 1.00 42.19 198 PRO A N 1
ATOM 1582 C CA . PRO A 1 198 ? 5.350 -26.689 34.872 1.00 42.19 198 PRO A CA 1
ATOM 1583 C C . PRO A 1 198 ? 5.275 -25.165 35.001 1.00 42.19 198 PRO A C 1
ATOM 1585 O O . PRO A 1 198 ? 5.234 -24.443 33.997 1.00 42.19 198 PRO A O 1
ATOM 1588 N N . GLN A 1 199 ? 5.159 -24.682 36.240 1.00 53.91 199 GLN A N 1
ATOM 1589 C CA . GLN A 1 199 ? 5.140 -23.257 36.544 1.00 53.91 199 GLN A CA 1
ATOM 1590 C C . GLN A 1 199 ? 6.387 -22.625 35.923 1.00 53.91 199 GLN A C 1
ATOM 1592 O O . GLN A 1 199 ? 7.505 -22.862 36.369 1.00 53.91 199 GLN A O 1
ATOM 1597 N N . LYS A 1 200 ? 6.199 -21.815 34.878 1.00 47.94 200 LYS A N 1
ATOM 1598 C CA . LYS A 1 200 ? 7.262 -20.977 34.327 1.00 47.94 200 LYS A CA 1
ATOM 1599 C C . LYS A 1 200 ? 7.588 -19.910 35.378 1.00 47.94 200 LYS A C 1
ATOM 1601 O O . LYS A 1 200 ? 6.922 -18.883 35.467 1.00 47.94 200 LYS A O 1
ATOM 1606 N N . ASN A 1 201 ? 8.601 -20.189 36.186 1.00 49.12 201 ASN A N 1
ATOM 1607 C CA . ASN A 1 201 ? 9.202 -19.375 37.247 1.00 49.12 201 ASN A CA 1
ATOM 1608 C C . ASN A 1 201 ? 9.909 -18.094 36.750 1.00 49.12 201 ASN A C 1
ATOM 1610 O O . ASN A 1 201 ? 10.495 -17.359 37.536 1.00 49.12 201 ASN A O 1
ATOM 1614 N N . ALA A 1 202 ? 9.795 -17.741 35.468 1.00 47.66 202 ALA A N 1
ATOM 1615 C CA . ALA A 1 202 ? 10.382 -16.514 34.925 1.00 47.66 202 ALA A CA 1
ATOM 1616 C C . ALA A 1 202 ? 9.834 -15.218 35.570 1.00 47.66 202 ALA A C 1
ATOM 1618 O O . ALA A 1 202 ? 10.467 -14.170 35.485 1.00 47.66 202 ALA A O 1
ATOM 1619 N N . LYS A 1 203 ? 8.663 -15.262 36.229 1.00 48.84 203 LYS A N 1
ATOM 1620 C CA . LYS A 1 203 ? 8.033 -14.078 36.846 1.00 48.84 203 LYS A CA 1
ATOM 1621 C C . LYS A 1 203 ? 8.507 -13.782 38.279 1.00 48.84 203 LYS A C 1
ATOM 1623 O O . LYS A 1 203 ? 8.217 -12.695 38.778 1.00 48.84 203 LYS A O 1
ATOM 1628 N N . THR A 1 204 ? 9.201 -14.715 38.935 1.00 49.78 204 THR A N 1
ATOM 1629 C CA . THR A 1 204 ? 9.776 -14.518 40.280 1.00 49.78 204 THR A CA 1
ATOM 1630 C C . THR A 1 204 ? 11.205 -13.986 40.214 1.00 49.78 204 THR A C 1
ATOM 1632 O O . THR A 1 204 ? 11.511 -13.056 40.954 1.00 49.78 204 THR A O 1
ATOM 1635 N N . TRP A 1 205 ? 12.011 -14.440 39.242 1.00 39.53 205 TRP A N 1
ATOM 1636 C CA . TRP A 1 205 ? 13.413 -14.016 39.076 1.00 39.53 205 TRP A CA 1
ATOM 1637 C C . TRP A 1 205 ? 13.590 -12.491 39.040 1.00 39.53 205 TRP A C 1
ATOM 1639 O O . TRP A 1 205 ? 14.376 -11.937 39.798 1.00 39.53 205 TRP A O 1
ATOM 1649 N N . GLY A 1 206 ? 12.801 -11.784 38.221 1.00 56.59 206 GLY A N 1
ATOM 1650 C CA . GLY A 1 206 ? 12.925 -10.326 38.096 1.00 56.59 206 GLY A CA 1
ATOM 1651 C C . GLY A 1 206 ? 12.506 -9.542 39.346 1.00 56.59 206 GLY A C 1
ATOM 1652 O O . GLY A 1 206 ? 12.966 -8.424 39.541 1.00 56.59 206 GLY A O 1
ATOM 1653 N N . LYS A 1 207 ? 11.644 -10.107 40.202 1.00 59.06 207 LYS A N 1
ATOM 1654 C CA . LYS A 1 207 ? 11.203 -9.444 41.440 1.00 59.06 207 LYS A CA 1
ATOM 1655 C C . LYS A 1 207 ? 12.174 -9.688 42.585 1.00 59.06 207 LYS A C 1
ATOM 1657 O O . LYS A 1 207 ? 12.461 -8.760 43.328 1.00 59.06 207 LYS A O 1
ATOM 1662 N N . GLU A 1 208 ? 12.676 -10.912 42.704 1.00 62.50 208 GLU A N 1
ATOM 1663 C CA . GLU A 1 208 ? 13.677 -11.273 43.711 1.00 62.50 208 GLU A CA 1
ATOM 1664 C C . GLU A 1 208 ? 15.003 -10.559 43.437 1.00 62.50 208 GLU A C 1
ATOM 1666 O O . GLU A 1 208 ? 15.550 -9.948 44.348 1.00 62.50 208 GLU A O 1
ATOM 1671 N N . ALA A 1 209 ? 15.445 -10.510 42.174 1.00 64.00 209 ALA A N 1
ATOM 1672 C CA . ALA A 1 209 ? 16.631 -9.751 41.784 1.00 64.00 209 ALA A CA 1
ATOM 1673 C C . ALA A 1 209 ? 16.469 -8.243 42.042 1.00 64.00 209 ALA A C 1
ATOM 1675 O O . ALA A 1 209 ? 17.386 -7.611 42.555 1.00 64.00 209 ALA A O 1
ATOM 1676 N N . ALA A 1 210 ? 15.298 -7.662 41.751 1.00 68.25 210 ALA A N 1
ATOM 1677 C CA . ALA A 1 210 ? 15.046 -6.245 42.018 1.00 68.25 210 ALA A CA 1
ATOM 1678 C C . ALA A 1 210 ? 15.071 -5.919 43.520 1.00 68.25 210 ALA A C 1
ATOM 1680 O O . ALA A 1 210 ? 15.638 -4.905 43.914 1.00 68.25 210 ALA A O 1
ATOM 1681 N N . ILE A 1 211 ? 14.493 -6.786 44.359 1.00 72.62 211 ILE A N 1
ATOM 1682 C CA . ILE A 1 211 ? 14.538 -6.631 45.819 1.00 72.62 211 ILE A CA 1
ATOM 1683 C C . ILE A 1 211 ? 15.979 -6.772 46.319 1.00 72.62 211 ILE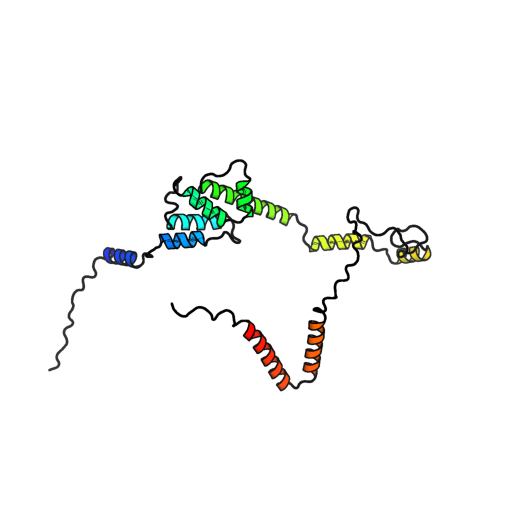 A C 1
ATOM 1685 O O . ILE A 1 211 ? 16.417 -5.960 47.121 1.00 72.62 211 ILE A O 1
ATOM 1689 N N . GLN A 1 212 ? 16.736 -7.743 45.807 1.00 73.31 212 GLN A N 1
ATOM 1690 C CA . GLN A 1 212 ? 18.125 -7.961 46.204 1.00 73.31 212 GLN A CA 1
ATOM 1691 C C . GLN A 1 212 ? 19.034 -6.782 45.831 1.00 73.31 212 GLN A C 1
ATOM 1693 O O . GLN A 1 212 ? 19.852 -6.372 46.649 1.00 73.31 212 GLN A O 1
ATOM 1698 N N . VAL A 1 213 ? 18.862 -6.207 44.635 1.00 73.31 213 VAL A N 1
ATOM 1699 C CA . VAL A 1 213 ? 19.584 -4.997 44.208 1.00 73.31 213 VAL A CA 1
ATOM 1700 C C . VAL A 1 213 ? 19.213 -3.802 45.089 1.00 73.31 213 VAL A C 1
ATOM 1702 O O . VAL A 1 213 ? 20.106 -3.096 45.544 1.00 73.31 213 VAL A O 1
ATOM 1705 N N . LEU A 1 214 ? 17.925 -3.610 45.400 1.00 72.31 214 LEU A N 1
ATOM 1706 C CA . LEU A 1 214 ? 17.468 -2.537 46.293 1.00 72.31 214 LEU A CA 1
ATOM 1707 C C . LEU A 1 214 ? 18.033 -2.672 47.716 1.00 72.31 214 LEU A C 1
ATOM 1709 O O . LEU A 1 214 ? 18.479 -1.686 48.289 1.00 72.31 214 LEU A O 1
ATOM 1713 N N . THR A 1 215 ? 18.071 -3.885 48.271 1.00 76.25 215 THR A N 1
ATOM 1714 C CA . THR A 1 215 ? 18.645 -4.134 49.603 1.00 76.25 215 THR A CA 1
ATOM 1715 C C . THR A 1 215 ? 20.163 -3.938 49.627 1.00 76.25 215 THR A C 1
ATOM 1717 O O . THR A 1 215 ? 20.697 -3.476 50.631 1.00 76.25 215 THR A O 1
ATOM 1720 N N . LEU A 1 216 ? 20.868 -4.255 48.535 1.00 72.81 216 LEU A N 1
ATOM 1721 C CA . LEU A 1 216 ? 22.293 -3.937 48.397 1.00 72.81 216 LEU A CA 1
ATOM 1722 C C . LEU A 1 216 ? 22.524 -2.420 48.333 1.00 72.81 216 LEU A C 1
ATOM 1724 O O . LEU A 1 216 ? 23.411 -1.922 49.017 1.00 72.81 216 LEU A O 1
ATOM 1728 N N . MET A 1 217 ? 21.689 -1.690 47.587 1.00 67.19 217 MET A N 1
ATOM 1729 C CA . MET A 1 217 ? 21.770 -0.229 47.462 1.00 67.19 217 MET A CA 1
ATOM 1730 C C . MET A 1 217 ? 21.535 0.510 48.786 1.00 67.19 217 MET A C 1
ATOM 1732 O O . MET A 1 217 ? 22.161 1.538 49.013 1.00 67.19 217 MET A O 1
ATOM 1736 N N . GLU A 1 218 ? 20.679 -0.002 49.675 1.00 71.44 218 GLU A N 1
ATOM 1737 C CA . GLU A 1 218 ? 20.425 0.607 50.995 1.00 71.44 218 GLU A CA 1
ATOM 1738 C C . GLU A 1 218 ? 21.635 0.549 51.949 1.00 71.44 218 GLU A C 1
ATOM 1740 O O . GLU A 1 218 ? 21.669 1.288 52.932 1.00 71.44 218 GLU A O 1
ATOM 1745 N N . GLY A 1 219 ? 22.621 -0.315 51.680 1.00 67.44 219 GLY A N 1
ATOM 1746 C CA . GLY A 1 219 ? 23.814 -0.494 52.513 1.00 67.44 219 GLY A CA 1
ATOM 1747 C C . GLY A 1 219 ? 25.110 0.085 51.939 1.00 67.44 219 GLY A C 1
ATOM 1748 O O . GLY A 1 219 ? 26.150 -0.062 52.579 1.00 67.44 219 GLY A O 1
ATOM 1749 N N . MET A 1 220 ? 25.071 0.692 50.750 1.00 72.25 220 MET A N 1
ATOM 1750 C CA . MET A 1 220 ? 26.254 1.211 50.053 1.00 72.25 220 MET A CA 1
ATOM 1751 C C . MET A 1 220 ? 26.487 2.688 50.382 1.00 72.25 220 MET A C 1
ATOM 1753 O O . MET A 1 220 ? 25.539 3.456 50.550 1.00 72.25 220 MET A O 1
ATOM 1757 N N . ASP A 1 221 ? 27.755 3.089 50.477 1.00 78.25 221 ASP A N 1
ATOM 1758 C CA . ASP A 1 221 ? 28.106 4.508 50.519 1.00 78.25 221 ASP A CA 1
ATOM 1759 C C . ASP A 1 221 ? 27.900 5.169 49.140 1.00 78.25 221 ASP A C 1
ATOM 1761 O O . ASP A 1 221 ? 27.687 4.500 48.124 1.00 78.25 221 ASP A O 1
ATOM 1765 N N . GLN A 1 222 ? 27.902 6.503 49.112 1.00 67.69 222 GLN A N 1
ATOM 1766 C CA . GLN A 1 222 ? 27.562 7.269 47.911 1.00 67.69 222 GLN A CA 1
ATOM 1767 C C . GLN A 1 222 ? 28.543 7.014 46.752 1.00 67.69 222 GLN A C 1
ATOM 1769 O O . GLN A 1 222 ? 28.118 6.961 45.599 1.00 67.69 222 GLN A O 1
ATOM 1774 N N . ASP A 1 223 ? 29.823 6.790 47.056 1.00 75.75 223 ASP A N 1
ATOM 1775 C CA . ASP A 1 223 ? 30.863 6.557 46.050 1.00 75.75 223 ASP A CA 1
ATOM 1776 C C . ASP A 1 223 ? 30.698 5.163 45.417 1.00 75.75 223 ASP A C 1
ATOM 1778 O O . ASP A 1 223 ? 30.782 5.002 44.197 1.00 75.75 223 ASP A O 1
ATOM 1782 N N . GLN A 1 224 ? 30.361 4.158 46.231 1.00 74.62 224 GLN A N 1
ATOM 1783 C CA . GLN A 1 224 ? 30.032 2.809 45.768 1.00 74.62 224 GLN A CA 1
ATOM 1784 C C . GLN A 1 224 ? 28.741 2.774 44.941 1.00 74.62 224 GLN A C 1
ATOM 1786 O O . GLN A 1 224 ? 28.632 2.006 43.980 1.00 74.62 224 GLN A O 1
ATOM 1791 N N . TYR A 1 225 ? 27.750 3.590 45.306 1.00 75.62 225 TYR A N 1
ATOM 1792 C CA . TYR A 1 225 ? 26.503 3.706 44.555 1.00 75.62 225 TYR A CA 1
ATOM 1793 C C . TYR A 1 225 ? 26.750 4.255 43.142 1.00 75.62 225 TYR A C 1
ATOM 1795 O O . TYR A 1 225 ? 26.249 3.697 42.160 1.00 75.62 225 TYR A O 1
ATOM 1803 N N . ASP A 1 226 ? 27.565 5.303 43.024 1.00 76.06 226 ASP A N 1
ATOM 1804 C CA . ASP A 1 226 ? 27.877 5.931 41.739 1.00 76.06 226 ASP A CA 1
ATOM 1805 C C . ASP A 1 226 ? 28.706 5.000 40.829 1.00 76.06 226 ASP A C 1
ATOM 1807 O O . ASP A 1 226 ? 28.451 4.917 39.618 1.00 76.06 226 ASP A O 1
ATOM 1811 N N . GLU A 1 227 ? 29.629 4.213 41.397 1.00 81.12 227 GLU A N 1
ATOM 1812 C CA . GLU A 1 227 ? 30.365 3.168 40.670 1.00 81.12 227 GLU A CA 1
ATOM 1813 C C . GLU A 1 227 ? 29.420 2.073 40.139 1.00 81.12 227 GLU A C 1
ATOM 1815 O O . GLU A 1 227 ? 29.470 1.705 38.958 1.00 81.12 227 GLU A O 1
ATOM 1820 N N . PHE A 1 228 ? 28.489 1.602 40.976 1.00 73.62 228 PHE A N 1
ATOM 1821 C CA . PHE A 1 228 ? 27.502 0.587 40.602 1.00 73.62 228 PHE A CA 1
ATOM 1822 C C . PHE A 1 228 ? 26.587 1.049 39.457 1.00 73.62 228 PHE A C 1
ATOM 1824 O O . PHE A 1 228 ? 26.372 0.313 38.487 1.00 73.62 228 PHE A O 1
ATOM 1831 N N . VAL A 1 229 ? 26.071 2.281 39.530 1.00 73.75 229 VAL A N 1
ATOM 1832 C CA . VAL A 1 229 ? 25.213 2.866 38.484 1.00 73.75 229 VAL A CA 1
ATOM 1833 C C . VAL A 1 229 ? 25.980 3.025 37.169 1.00 73.75 229 VAL A C 1
ATOM 1835 O O . VAL A 1 229 ? 25.444 2.729 36.096 1.00 73.75 229 VAL A O 1
ATOM 1838 N N . THR A 1 230 ? 27.250 3.428 37.237 1.00 78.38 230 THR A N 1
ATOM 1839 C CA . THR A 1 230 ? 28.115 3.565 36.057 1.00 78.38 230 THR A CA 1
ATOM 1840 C C . THR A 1 230 ? 28.338 2.215 35.372 1.00 78.38 230 THR A C 1
ATOM 1842 O O . THR A 1 230 ? 28.177 2.103 34.152 1.00 78.38 230 THR A O 1
ATOM 1845 N N . HIS A 1 231 ? 28.617 1.159 36.139 1.00 75.12 231 HIS A N 1
ATOM 1846 C CA . HIS A 1 231 ? 28.803 -0.191 35.602 1.00 75.12 231 HIS A CA 1
ATOM 1847 C C . HIS A 1 231 ? 27.517 -0.754 34.963 1.00 75.12 231 HIS A C 1
ATOM 1849 O O . HIS A 1 231 ? 27.560 -1.328 33.871 1.00 75.12 231 HIS A O 1
ATOM 1855 N N . MET A 1 232 ? 26.352 -0.534 35.587 1.00 71.00 232 MET A N 1
ATOM 1856 C CA . MET A 1 232 ? 25.049 -0.964 35.055 1.00 71.00 232 MET A CA 1
ATOM 1857 C C . MET A 1 232 ? 24.696 -0.281 33.725 1.00 71.00 232 MET A C 1
ATOM 1859 O O . MET A 1 232 ? 24.242 -0.945 32.790 1.00 71.00 232 MET A O 1
ATOM 1863 N N . ASN A 1 233 ? 24.946 1.025 33.609 1.00 67.81 233 ASN A N 1
ATOM 1864 C CA . ASN A 1 233 ? 24.690 1.772 32.376 1.00 67.81 233 ASN A CA 1
ATOM 1865 C C . ASN A 1 233 ? 25.675 1.393 31.258 1.00 67.81 233 ASN A C 1
ATOM 1867 O O . ASN A 1 233 ? 25.271 1.243 30.104 1.00 67.81 233 ASN A O 1
ATOM 1871 N N . THR A 1 234 ? 26.943 1.145 31.597 1.00 71.44 234 THR A N 1
ATOM 1872 C CA . THR A 1 234 ? 27.964 0.696 30.634 1.00 71.44 234 THR A CA 1
ATOM 1873 C C . THR A 1 234 ? 27.616 -0.678 30.047 1.00 71.44 234 THR A C 1
ATOM 1875 O O . THR A 1 234 ? 27.713 -0.886 28.838 1.00 71.44 234 THR A O 1
ATOM 1878 N N . SER A 1 235 ? 27.109 -1.602 30.872 1.00 57.62 235 SER A N 1
ATOM 1879 C CA . SER A 1 235 ? 26.663 -2.922 30.409 1.00 57.62 235 SER A CA 1
ATOM 1880 C C . SER A 1 235 ? 25.410 -2.880 29.521 1.00 57.62 235 SER A C 1
ATOM 1882 O O . SER A 1 235 ? 25.221 -3.797 28.723 1.00 57.62 235 SER A O 1
ATOM 1884 N N . CYS A 1 236 ? 24.554 -1.858 29.641 1.00 50.06 236 CYS A N 1
ATOM 1885 C CA . CYS A 1 236 ? 23.369 -1.705 28.787 1.00 50.06 236 CYS A CA 1
ATOM 1886 C C . CYS A 1 236 ? 23.711 -1.099 27.415 1.00 50.06 236 CYS A C 1
ATOM 1888 O O . CYS A 1 236 ? 23.084 -1.465 26.423 1.00 50.06 236 CYS A O 1
ATOM 1890 N N . ASN A 1 237 ? 24.727 -0.233 27.339 1.00 51.97 237 ASN A N 1
ATOM 1891 C CA . ASN A 1 237 ? 25.142 0.421 26.092 1.00 51.97 237 ASN A CA 1
ATOM 1892 C C . ASN A 1 237 ? 25.989 -0.490 25.181 1.00 51.97 237 ASN A C 1
ATOM 1894 O O . ASN A 1 237 ? 25.912 -0.385 23.961 1.00 51.97 237 ASN A O 1
ATOM 1898 N N . ASN A 1 238 ? 26.704 -1.472 25.739 1.00 52.34 238 ASN A N 1
ATOM 1899 C CA . ASN A 1 238 ? 27.451 -2.457 24.940 1.00 52.34 238 ASN A CA 1
ATOM 1900 C C . ASN A 1 238 ? 26.550 -3.478 24.206 1.00 52.34 238 ASN A C 1
ATOM 1902 O O . ASN A 1 238 ? 27.043 -4.258 23.393 1.00 52.34 238 ASN A O 1
ATOM 1906 N N . ALA A 1 239 ? 25.235 -3.484 24.463 1.00 47.38 239 ALA A N 1
ATOM 1907 C CA . ALA A 1 239 ? 24.267 -4.322 23.750 1.00 47.38 239 ALA A CA 1
ATOM 1908 C C . ALA A 1 239 ? 23.665 -3.642 22.503 1.00 47.38 239 ALA A C 1
ATOM 1910 O O . ALA A 1 239 ? 22.996 -4.311 21.718 1.00 47.38 239 ALA A O 1
ATOM 1911 N N . THR A 1 240 ? 23.896 -2.339 22.301 1.00 44.41 240 THR A N 1
ATOM 1912 C CA . THR A 1 240 ? 23.379 -1.588 21.141 1.00 44.41 240 THR A CA 1
ATOM 1913 C C . THR A 1 240 ? 24.402 -1.350 20.028 1.00 44.41 240 THR A C 1
ATOM 1915 O O . THR A 1 240 ? 23.987 -1.031 18.920 1.00 44.41 240 THR A O 1
ATOM 1918 N N . ASP A 1 241 ? 25.694 -1.609 20.264 1.00 44.28 241 ASP A N 1
ATOM 1919 C CA . ASP A 1 241 ? 26.763 -1.351 19.278 1.00 44.28 241 ASP A CA 1
ATOM 1920 C C . ASP A 1 241 ? 27.312 -2.605 18.570 1.00 44.28 241 ASP A C 1
ATOM 1922 O O . ASP A 1 241 ? 28.169 -2.506 17.702 1.00 44.28 241 ASP A O 1
ATOM 1926 N N . SER A 1 242 ? 26.783 -3.805 18.841 1.00 45.06 2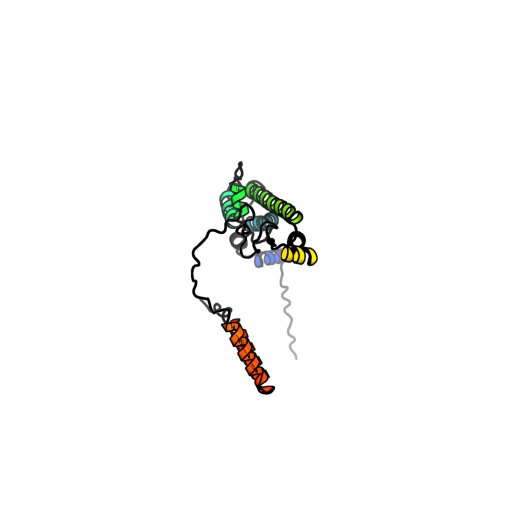42 SER A N 1
ATOM 1927 C CA . SER A 1 242 ? 27.204 -5.037 18.135 1.00 45.06 242 SER A CA 1
ATOM 1928 C C . SER A 1 242 ? 26.412 -5.342 16.854 1.00 45.06 242 SER A C 1
ATOM 1930 O O . SER A 1 242 ? 26.398 -6.486 16.403 1.00 45.06 242 SER A O 1
ATOM 1932 N N . GLN A 1 243 ? 25.735 -4.354 16.258 1.00 44.69 243 GLN A N 1
ATOM 1933 C CA . GLN A 1 243 ? 24.966 -4.572 15.024 1.00 44.69 243 GLN A CA 1
ATOM 1934 C C . GLN A 1 243 ? 25.187 -3.537 13.915 1.00 44.69 243 GLN A C 1
ATOM 1936 O O . GLN A 1 243 ? 24.451 -3.562 12.934 1.00 44.69 243 GLN A O 1
ATOM 1941 N N . ASN A 1 244 ? 26.214 -2.684 14.028 1.00 41.22 244 ASN A N 1
ATOM 1942 C CA . ASN A 1 244 ? 26.550 -1.690 13.001 1.00 41.22 244 ASN A CA 1
ATOM 1943 C C . ASN A 1 244 ? 27.998 -1.733 12.481 1.00 41.22 244 ASN A C 1
ATOM 1945 O O . ASN A 1 244 ? 28.361 -0.844 11.725 1.00 41.22 244 ASN A O 1
ATOM 1949 N N . ASP A 1 245 ? 28.788 -2.767 12.785 1.00 42.31 245 ASP A N 1
ATOM 1950 C CA . ASP A 1 245 ? 30.166 -2.885 12.276 1.00 42.31 245 ASP A CA 1
ATOM 1951 C C . ASP A 1 245 ? 30.454 -4.268 11.671 1.00 42.31 245 ASP A C 1
ATOM 1953 O O . ASP A 1 245 ? 31.364 -4.976 12.086 1.00 42.31 245 ASP A O 1
ATOM 1957 N N . THR A 1 246 ? 29.679 -4.659 10.659 1.00 42.69 246 THR A N 1
ATOM 1958 C CA . THR A 1 246 ? 30.152 -5.555 9.588 1.00 42.69 246 THR A CA 1
ATOM 1959 C C . THR A 1 246 ? 29.426 -5.185 8.301 1.00 42.69 246 THR A C 1
ATOM 1961 O O . THR A 1 246 ? 28.290 -5.604 8.092 1.00 42.69 246 THR A O 1
ATOM 1964 N N . ASP A 1 247 ? 30.029 -4.299 7.512 1.00 37.97 247 ASP A N 1
ATOM 1965 C CA . ASP A 1 247 ? 30.257 -4.495 6.070 1.00 37.97 247 ASP A CA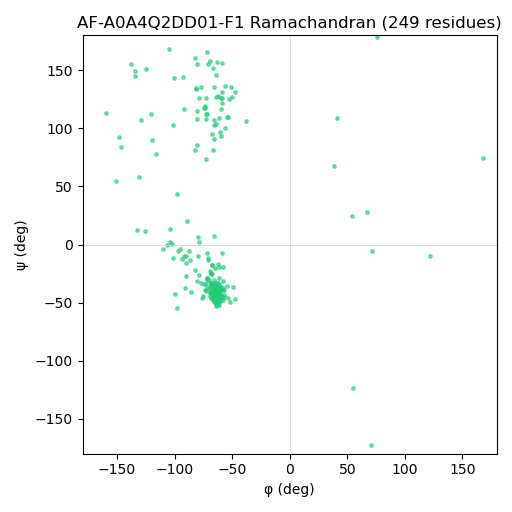 1
ATOM 1966 C C . ASP A 1 247 ? 30.698 -3.169 5.439 1.00 37.97 247 ASP A C 1
ATOM 1968 O O . ASP A 1 247 ? 29.960 -2.482 4.735 1.00 37.97 247 ASP A O 1
ATOM 1972 N N . ASN A 1 248 ? 31.950 -2.805 5.716 1.00 39.59 248 ASN A N 1
ATOM 1973 C CA . ASN A 1 248 ? 32.734 -1.955 4.831 1.00 39.59 248 ASN A CA 1
ATOM 1974 C C . ASN A 1 248 ? 34.206 -2.378 4.917 1.00 39.59 248 ASN A C 1
ATOM 1976 O O . ASN A 1 248 ? 34.960 -1.824 5.711 1.00 39.59 248 ASN A O 1
ATOM 1980 N N . MET A 1 249 ? 34.578 -3.396 4.138 1.00 33.53 249 MET A N 1
ATOM 1981 C CA . MET A 1 249 ? 35.903 -3.535 3.523 1.00 33.53 249 MET A CA 1
ATOM 1982 C C . MET A 1 249 ? 35.812 -4.496 2.330 1.00 33.53 249 MET A C 1
ATOM 1984 O O . MET A 1 249 ? 35.542 -5.680 2.501 1.00 33.53 249 MET A O 1
ATOM 1988 N N . ASP A 1 250 ? 36.018 -3.915 1.148 1.00 37.50 250 ASP A N 1
ATOM 1989 C CA . ASP A 1 250 ? 36.713 -4.441 -0.031 1.00 37.50 250 ASP A CA 1
ATOM 1990 C C . ASP A 1 250 ? 36.501 -5.910 -0.442 1.00 37.50 250 ASP A C 1
A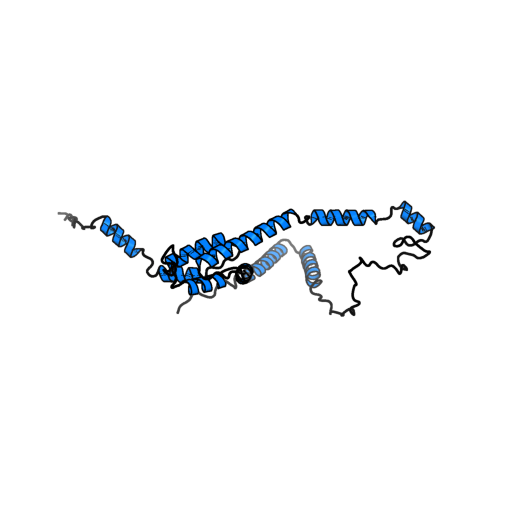TOM 1992 O O . ASP A 1 250 ? 37.085 -6.817 0.147 1.00 37.50 250 ASP A O 1
ATOM 1996 N N . PHE A 1 251 ? 35.777 -6.102 -1.557 1.00 39.16 251 PHE A N 1
ATOM 1997 C CA . PHE A 1 251 ? 36.255 -6.777 -2.781 1.00 39.16 251 PHE A CA 1
ATOM 1998 C C . PHE A 1 251 ? 35.397 -6.393 -3.995 1.00 39.16 251 PHE A C 1
ATOM 2000 O O . PHE A 1 251 ? 34.151 -6.413 -3.876 1.00 39.16 251 PHE A O 1
#

Sequence (251 aa):
MKDVPTPSTGTKDWGTFDDFMKKLEEAYKPGNEEDTSLAKLEQLQQGNLRASEFLTTSRLEARQSGLLTSRTLDTGNDRQLVRKLKKALKKSVVRQVMMLPTKPANFEEWCTKAIEVDDQYHEMMDSITETQPTKAQIDTRLRAVVTMTKLTTKEREELRKKGICFRCRKGKHLAKDCTVNSTIPGFQKKDTPKKEYPQKNAKTWGKEAAIQVLTLMEGMDQDQYDEFVTHMNTSCNNATDSQNDTDNMDF